Protein AF-A0A1B7TFK6-F1 (afdb_monomer_lite)

pLDDT: mean 78.96, std 16.0, range [39.34, 98.06]

Organism: NCBI:txid766949

InterPro domains:
  IPR008570 ESCRT-II complex, Vps25 subunit [PF05871] (12-176)
  IPR008570 ESCRT-II complex, Vps25 subunit [PTHR13149] (7-175)
  IPR014041 ESCRT-II complex, Vps25 subunit, N-terminal winged helix [G3DSA:1.10.10.570] (3-107)
  IPR036390 Winged helix DNA-binding domain superfamily [SSF46785] (10-86)

Radius of gyration: 19.64 Å; chains: 1; bounding box: 46×38×54 Å

Secondary structure (DSSP, 8-state):
--HHHHHHHHHHT-GGGGS--SSHHHHHHHHHHHHHHHHHHHHHHT--B--TTGGGGTSEETTTTEE--HHHHHHHHHHHHHTTSEEEE--HHHHHHH-HHHHHHHT-TT---S-GGGTBPPGGGGSS-SSS-----EEEE-SS-HHHHHHHHHHHHHHT--SS-EEEHHHHHT-GGGG---PPPSS-S------S----TTS--HHHHHHHIIIIIITTTSEEEEEETTEEEEEEP-

Foldseek 3Di:
DPPVLVVLLVVLVDQCLQPQDPDPVVNVVSLVSLLLLVLLQCLQLLDFFDDPVLCQLLQADPVNRGGHDPVSVVVSVVVCVVVVQKFWFQPVLVVCVVPPPVVVQQQPLPDNPPPLCVRTDDPPPPPDDPDDDPRDITMTGDSDDLQVLLVLLVVVLVVVPDDFQKDFLVNSQPSQVSNPDNDHRSSHPDDVPPPPDDDPSSGDDSRVSCSSCCVNAVVVVQWGWDQDPSTTMIHGDD

Sequence (238 aa):
MDSNTEKLTKLYNFKPMYTKQENSKVLKTQIDTWCDIIKQHYRFTKNFKFSTKVNKSLFENGNLKRSLDDKFQKEIIDKLYKDKILINLIPLKNKLLSDKKFAKTWNSSSNPTPKSDLLIAKHIDLESKEDEVEISYTTFILFESVDFFADLFLEYMDMNSGKDNIFTIYELSKCDMIFSDKRKSPFIEKLDTFDDGDDDYDSVPEDLIVYIVYKGLIDKNIACPIFEDEELVAIKKI

Structure (mmCIF, N/CA/C/O backbone):
data_AF-A0A1B7TFK6-F1
#
_entry.id   AF-A0A1B7TFK6-F1
#
loop_
_atom_site.group_PDB
_atom_site.id
_atom_site.type_symbol
_atom_site.label_atom_id
_atom_site.label_alt_id
_atom_site.label_comp_id
_atom_site.label_asym_id
_atom_site.label_entity_id
_atom_site.label_seq_id
_atom_site.pdbx_PDB_ins_code
_atom_site.Cartn_x
_atom_site.Cartn_y
_atom_site.Cartn_z
_atom_site.occupancy
_atom_site.B_iso_or_equiv
_atom_site.auth_seq_id
_atom_site.auth_comp_id
_atom_site.auth_asym_id
_atom_site.auth_atom_id
_atom_site.pdbx_PDB_model_num
ATOM 1 N N . MET A 1 1 ? -13.044 19.677 -0.984 1.00 57.06 1 MET A N 1
ATOM 2 C CA . MET A 1 1 ? -12.677 18.284 -0.649 1.00 57.06 1 MET A CA 1
ATOM 3 C C . MET A 1 1 ? -13.573 17.371 -1.458 1.00 57.06 1 MET A C 1
ATOM 5 O O . MET A 1 1 ? -14.710 17.763 -1.695 1.00 57.06 1 MET A O 1
ATOM 9 N N . ASP A 1 2 ? -13.083 16.229 -1.944 1.00 75.19 2 ASP A N 1
ATOM 10 C CA . ASP A 1 2 ? -13.999 15.241 -2.529 1.00 75.19 2 ASP A CA 1
ATOM 11 C C . ASP A 1 2 ? -14.972 14.738 -1.447 1.00 75.19 2 ASP A C 1
ATOM 13 O O . ASP A 1 2 ? -14.664 14.751 -0.251 1.00 75.19 2 ASP A O 1
ATOM 17 N N . SER A 1 3 ? -16.177 14.345 -1.866 1.00 80.19 3 SER A N 1
ATOM 18 C CA . SER A 1 3 ? -17.257 13.934 -0.957 1.00 80.19 3 SER A CA 1
ATOM 19 C C . SER A 1 3 ? -16.855 12.754 -0.056 1.00 80.19 3 SER A C 1
ATOM 21 O O . SER A 1 3 ? -17.348 12.629 1.068 1.00 80.19 3 SER A O 1
ATOM 23 N N . ASN A 1 4 ? -15.921 11.917 -0.517 1.00 84.88 4 ASN A N 1
ATOM 24 C CA . ASN A 1 4 ? -15.440 10.762 0.229 1.00 84.88 4 ASN A CA 1
ATOM 25 C C . ASN A 1 4 ? -14.520 11.160 1.393 1.00 84.88 4 ASN A C 1
ATOM 27 O O . ASN A 1 4 ? -14.698 10.680 2.510 1.00 84.88 4 ASN A O 1
ATOM 31 N N . THR A 1 5 ? -13.592 12.090 1.167 1.00 86.12 5 THR A N 1
ATOM 32 C CA . THR A 1 5 ? -12.682 12.605 2.195 1.00 86.12 5 THR A CA 1
ATOM 33 C C . THR A 1 5 ? -13.461 13.214 3.353 1.00 86.12 5 THR A C 1
ATOM 35 O O . THR A 1 5 ? -13.196 12.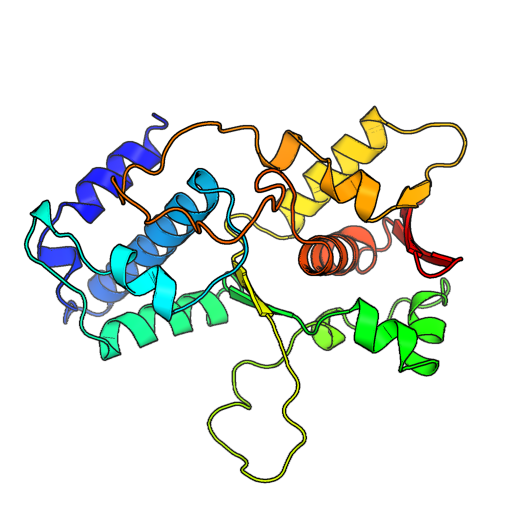892 4.507 1.00 86.12 5 THR A O 1
ATOM 38 N N . GLU A 1 6 ? -14.479 14.029 3.064 1.00 87.62 6 GLU A N 1
ATOM 39 C CA . GLU A 1 6 ? -15.308 14.639 4.111 1.00 87.62 6 GLU A CA 1
ATOM 40 C C . GLU A 1 6 ? -16.024 13.576 4.962 1.00 87.62 6 GLU A C 1
ATOM 42 O O . GLU A 1 6 ? -16.077 13.673 6.193 1.00 87.62 6 GLU A O 1
ATOM 47 N N . LYS A 1 7 ? -16.546 12.525 4.318 1.00 92.62 7 LYS A N 1
ATOM 48 C CA . LYS A 1 7 ? -17.170 11.389 5.003 1.00 92.62 7 LYS A CA 1
ATOM 49 C C . LYS A 1 7 ? -16.167 10.665 5.907 1.00 92.62 7 LYS A C 1
ATOM 51 O O . LYS A 1 7 ? -16.488 10.404 7.067 1.00 92.62 7 LYS A O 1
ATOM 56 N N . LEU A 1 8 ? -14.964 10.369 5.412 1.00 92.25 8 LEU A N 1
ATOM 57 C CA . LEU A 1 8 ? -13.918 9.698 6.191 1.00 92.25 8 LEU A CA 1
ATOM 58 C C . LEU A 1 8 ? -13.438 10.559 7.364 1.00 92.25 8 LEU A C 1
ATOM 60 O O . LEU A 1 8 ? -13.259 10.035 8.458 1.00 92.25 8 LEU A O 1
ATOM 64 N N . THR A 1 9 ? -13.304 11.877 7.199 1.00 91.25 9 THR A N 1
ATOM 65 C CA . THR A 1 9 ? -12.944 12.787 8.301 1.00 91.25 9 THR A CA 1
ATOM 66 C C . THR A 1 9 ? -14.010 12.811 9.398 1.00 91.25 9 THR A C 1
ATOM 68 O O . THR A 1 9 ? -13.678 12.838 10.585 1.00 91.25 9 THR A O 1
ATOM 71 N N . LYS A 1 10 ? -15.300 12.755 9.038 1.00 93.25 10 LYS A N 1
ATOM 72 C CA . LYS A 1 10 ? -16.390 12.631 10.023 1.00 93.25 10 LYS A CA 1
ATOM 73 C C . LYS A 1 10 ? -16.308 11.308 10.786 1.00 93.25 10 LYS A C 1
ATOM 75 O O . LYS A 1 10 ? -16.473 11.307 12.002 1.00 93.25 10 LYS A O 1
ATOM 80 N N . LEU A 1 11 ? -16.017 10.205 10.091 1.00 94.81 11 LEU A N 1
ATOM 81 C CA . LEU A 1 11 ? -15.847 8.886 10.709 1.00 94.81 11 LEU A CA 1
ATOM 82 C C . LEU A 1 11 ? -14.605 8.830 11.606 1.00 94.81 11 LEU A C 1
ATOM 84 O O . LEU A 1 11 ? -14.693 8.342 12.726 1.00 94.81 11 LEU A O 1
ATOM 88 N N . TYR A 1 12 ? -13.484 9.415 11.188 1.00 95.12 12 TYR A N 1
ATOM 89 C CA . TYR A 1 12 ? -12.289 9.545 12.024 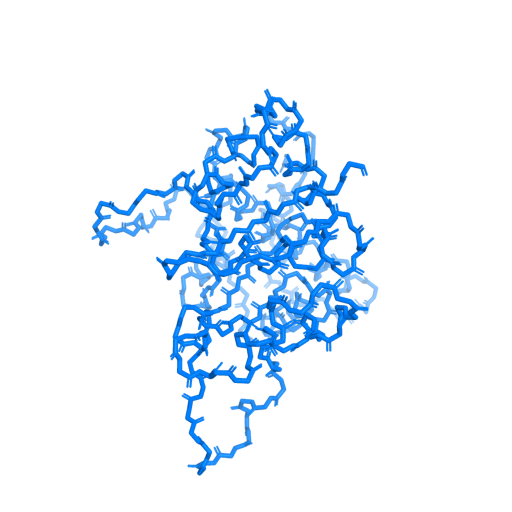1.00 95.12 12 TYR A CA 1
ATOM 90 C C . TYR A 1 12 ? -12.565 10.334 13.315 1.00 95.12 12 TYR A C 1
ATOM 92 O O . TYR A 1 12 ? -12.005 10.043 14.361 1.00 95.12 12 TYR A O 1
ATOM 100 N N . ASN A 1 13 ? -13.490 11.296 13.299 1.00 94.75 13 ASN A N 1
ATOM 101 C CA . ASN A 1 13 ? -13.900 12.025 14.504 1.00 94.75 13 ASN A CA 1
ATOM 102 C C . ASN A 1 13 ? -15.080 11.377 15.261 1.00 94.75 13 ASN A C 1
ATOM 104 O O . ASN A 1 13 ? -15.654 11.980 16.172 1.00 94.75 13 ASN A O 1
ATOM 108 N N . PHE A 1 14 ? -15.430 10.128 14.942 1.00 95.56 14 PHE A N 1
ATOM 109 C CA . PHE A 1 14 ? -16.496 9.382 15.602 1.00 95.56 14 PHE A CA 1
ATOM 110 C C . PHE A 1 14 ? -15.930 8.446 16.678 1.00 95.56 14 PHE A C 1
ATOM 112 O O . PHE A 1 14 ? -15.298 7.439 16.376 1.00 95.56 14 PHE A O 1
ATOM 119 N N . LYS A 1 15 ? -16.192 8.739 17.961 1.00 94.94 15 LYS A N 1
ATOM 120 C CA . LYS A 1 15 ? -15.621 7.992 19.107 1.00 94.94 15 LYS A CA 1
ATOM 121 C C . LYS A 1 15 ? -15.737 6.459 19.003 1.00 94.94 15 LYS A C 1
ATOM 123 O O . LYS A 1 15 ? -14.742 5.807 19.310 1.00 94.94 15 LYS A O 1
ATOM 128 N N . PRO A 1 16 ? -16.872 5.866 18.574 1.00 96.25 16 PRO A N 1
ATOM 129 C CA . PRO A 1 16 ? -16.983 4.413 18.432 1.00 96.25 16 PRO A CA 1
ATOM 130 C C . PRO A 1 16 ? -15.996 3.781 17.443 1.00 96.25 16 PRO A C 1
ATOM 132 O O . PRO A 1 16 ? -15.703 2.599 17.586 1.00 96.25 16 PRO A O 1
ATOM 135 N N . MET A 1 17 ? -15.425 4.540 16.496 1.00 97.12 17 MET A N 1
ATOM 136 C CA . MET A 1 17 ? -14.378 4.024 15.601 1.00 97.12 17 MET A CA 1
ATOM 137 C C . MET A 1 17 ? -13.129 3.562 16.355 1.00 97.12 17 MET A C 1
ATOM 139 O O . MET A 1 17 ? -12.443 2.668 15.864 1.00 97.12 17 MET A O 1
ATOM 143 N N . TYR A 1 18 ? -12.882 4.105 17.552 1.00 97.38 18 TYR A N 1
ATOM 144 C CA . TYR A 1 18 ? -11.727 3.783 18.394 1.00 97.38 18 TYR A CA 1
ATOM 145 C C . TYR A 1 18 ? -11.975 2.634 19.377 1.00 97.38 18 TYR A C 1
ATOM 147 O O . TYR A 1 18 ? -11.183 2.397 20.282 1.00 97.38 18 TYR A O 1
ATOM 155 N N . THR A 1 19 ? -13.107 1.942 19.263 1.00 96.62 19 THR A N 1
ATOM 156 C CA . THR A 1 19 ? -13.445 0.810 20.126 1.00 96.62 19 THR A CA 1
ATOM 157 C C . THR A 1 19 ? -13.887 -0.346 19.253 1.00 96.62 19 THR A C 1
ATOM 159 O O . THR A 1 19 ? -14.818 -0.199 18.458 1.00 96.62 19 THR A O 1
ATOM 162 N N . LYS A 1 20 ? -13.215 -1.491 19.387 1.00 97.31 20 LYS A N 1
ATOM 163 C CA . LYS A 1 20 ? -13.529 -2.692 18.616 1.00 97.31 20 LYS A CA 1
ATOM 164 C C . LYS A 1 20 ? -14.996 -3.080 18.808 1.00 97.31 20 LYS A C 1
ATOM 166 O O . LYS A 1 20 ? -15.447 -3.280 19.933 1.00 97.31 20 LYS A O 1
ATOM 171 N N . GLN A 1 21 ? -15.739 -3.174 17.709 1.00 97.56 21 GLN A N 1
ATOM 172 C CA . GLN A 1 21 ? -17.153 -3.544 17.756 1.00 97.56 21 GLN A CA 1
ATOM 173 C C . GLN A 1 21 ? -17.315 -5.064 17.905 1.00 97.56 21 GLN A C 1
ATOM 175 O O . GLN A 1 21 ? -16.622 -5.839 17.250 1.00 97.56 21 GLN A O 1
ATOM 180 N N . GLU A 1 22 ? -18.249 -5.506 18.748 1.00 96.69 22 GLU A N 1
ATOM 181 C CA . GLU A 1 22 ? -18.505 -6.940 18.979 1.00 96.69 22 GLU A CA 1
ATOM 182 C C . GLU A 1 22 ? -19.261 -7.593 17.815 1.00 96.69 22 GLU A C 1
ATOM 184 O O . GLU A 1 22 ? -19.065 -8.765 17.491 1.00 96.69 22 GLU A O 1
ATOM 189 N N . ASN A 1 23 ? -20.137 -6.829 17.159 1.00 97.81 23 ASN A N 1
ATOM 190 C CA . ASN A 1 23 ? -20.903 -7.322 16.026 1.00 97.81 23 ASN A CA 1
ATOM 191 C C . ASN A 1 23 ? -19.985 -7.526 14.815 1.00 97.81 23 ASN A C 1
ATOM 193 O O . ASN A 1 23 ? -19.427 -6.564 14.294 1.00 97.81 23 ASN A O 1
ATOM 197 N N . SER A 1 24 ? -19.892 -8.757 14.310 1.00 97.12 24 SER A N 1
ATOM 198 C CA . SER A 1 24 ? -18.972 -9.118 13.222 1.00 97.12 24 SER A CA 1
ATOM 199 C C . SER A 1 24 ? -19.181 -8.329 11.925 1.00 97.12 24 SER A C 1
ATOM 201 O O . SER A 1 24 ? -18.207 -8.004 11.246 1.00 97.12 24 SER A O 1
ATOM 203 N N . LYS A 1 25 ? -20.428 -7.979 11.575 1.00 97.56 25 LYS A N 1
ATOM 204 C CA . LYS A 1 25 ? -20.718 -7.167 10.381 1.00 97.56 25 LYS A CA 1
ATOM 205 C C . LYS A 1 25 ? -20.230 -5.734 10.569 1.00 97.56 25 LYS A C 1
ATOM 207 O O . LYS A 1 25 ? -19.577 -5.198 9.680 1.00 97.56 25 LYS A O 1
ATOM 212 N N . VAL A 1 26 ? -20.518 -5.143 11.729 1.00 97.50 26 VAL A N 1
ATOM 213 C CA . VAL A 1 26 ? -20.091 -3.774 12.059 1.00 97.50 26 VAL A CA 1
ATOM 214 C C . VAL A 1 26 ? -18.573 -3.703 12.186 1.00 97.50 26 VAL A C 1
ATOM 216 O O . VAL A 1 26 ? -17.968 -2.788 11.641 1.00 97.50 26 VAL A O 1
ATOM 219 N N . LEU A 1 27 ? -17.950 -4.692 12.830 1.00 97.69 27 LEU A N 1
ATOM 220 C CA . LEU A 1 27 ? -16.500 -4.800 12.955 1.00 97.69 27 LEU A CA 1
ATOM 221 C C . LEU A 1 27 ? -15.823 -4.866 11.587 1.00 97.69 27 LEU A C 1
ATOM 223 O O . LEU A 1 27 ? -14.842 -4.168 11.358 1.00 97.69 27 LEU A O 1
ATOM 227 N N . LYS A 1 28 ? -16.365 -5.659 10.654 1.00 98.00 28 LYS A N 1
ATOM 228 C CA . LYS A 1 28 ? -15.849 -5.706 9.284 1.00 98.00 28 LYS A CA 1
ATOM 229 C C . LYS A 1 28 ? -15.890 -4.320 8.635 1.00 98.00 28 LYS A C 1
ATOM 231 O O . LYS A 1 28 ? -14.869 -3.859 8.144 1.00 98.00 28 LYS A O 1
ATOM 236 N N . THR A 1 29 ? -17.033 -3.634 8.692 1.00 97.81 29 THR A N 1
ATOM 237 C CA . THR A 1 29 ? -17.163 -2.267 8.159 1.00 97.81 29 THR A CA 1
ATOM 238 C C . THR A 1 29 ? -16.225 -1.281 8.853 1.00 97.81 29 THR A C 1
ATOM 240 O O . THR A 1 29 ? -15.672 -0.406 8.195 1.00 97.81 29 THR A O 1
ATOM 243 N N . GLN A 1 30 ? -16.020 -1.417 10.163 1.00 97.94 30 GLN A N 1
ATOM 244 C CA . GLN A 1 30 ? -15.092 -0.593 10.932 1.00 97.94 30 GLN A CA 1
ATOM 245 C C . GLN A 1 30 ? -13.647 -0.792 10.460 1.00 97.94 30 GLN A C 1
ATOM 247 O O . GLN A 1 30 ? -12.953 0.195 10.233 1.00 97.94 30 GLN A O 1
ATOM 252 N N . ILE A 1 31 ? -13.209 -2.042 10.279 1.00 98.06 31 ILE A N 1
ATOM 253 C CA . ILE A 1 31 ? -11.877 -2.368 9.755 1.00 98.06 31 ILE A CA 1
ATOM 254 C C . ILE A 1 31 ? -11.719 -1.825 8.333 1.00 98.06 31 ILE A C 1
ATOM 256 O O . ILE A 1 31 ? -10.746 -1.130 8.064 1.00 98.06 31 ILE A O 1
ATOM 260 N N . ASP A 1 32 ? -12.689 -2.079 7.449 1.00 97.56 32 ASP A N 1
ATOM 261 C CA . ASP A 1 32 ? -12.647 -1.595 6.064 1.00 97.56 32 ASP A CA 1
ATOM 262 C C . ASP A 1 32 ? -12.564 -0.049 6.031 1.00 97.56 32 ASP A C 1
ATOM 264 O O . ASP A 1 32 ? -11.750 0.522 5.310 1.00 97.56 32 ASP A O 1
ATOM 268 N N . THR A 1 33 ? -13.316 0.637 6.902 1.00 97.31 33 THR A N 1
ATOM 269 C CA . THR A 1 33 ? -13.257 2.104 7.048 1.00 97.31 33 THR A CA 1
ATOM 270 C C . THR A 1 33 ? -11.883 2.578 7.530 1.00 97.31 33 THR A C 1
ATOM 272 O O . THR A 1 33 ? -11.383 3.597 7.058 1.00 97.31 33 THR A O 1
ATOM 275 N N . TRP A 1 34 ? -11.250 1.863 8.465 1.00 96.88 34 TRP A N 1
ATOM 276 C CA . TRP A 1 34 ? -9.887 2.178 8.896 1.00 96.88 34 TRP A CA 1
ATOM 277 C C . TRP A 1 34 ? -8.877 1.997 7.764 1.00 96.88 34 TRP A C 1
ATOM 279 O O . TRP A 1 34 ? -8.017 2.858 7.589 1.00 96.88 34 TRP A O 1
ATOM 289 N N . CYS A 1 35 ? -9.002 0.941 6.956 1.00 96.25 35 CYS A N 1
ATOM 290 C CA . CYS A 1 35 ? -8.167 0.765 5.771 1.00 96.25 35 CYS A CA 1
ATOM 291 C C . CYS A 1 35 ? -8.302 1.952 4.803 1.00 96.25 35 CYS A C 1
ATOM 293 O O . CYS A 1 35 ? -7.288 2.453 4.316 1.00 96.25 35 CYS A O 1
ATOM 295 N N . ASP A 1 36 ? -9.522 2.446 4.574 1.00 95.19 36 ASP A N 1
ATOM 296 C CA . ASP A 1 36 ? -9.769 3.613 3.718 1.00 95.19 36 ASP A CA 1
ATOM 297 C C . ASP A 1 36 ? -9.160 4.903 4.290 1.00 95.19 36 ASP A C 1
ATOM 299 O O . ASP A 1 36 ? -8.542 5.671 3.552 1.00 95.19 36 ASP A O 1
ATOM 303 N N . ILE A 1 37 ? -9.271 5.129 5.606 1.00 94.19 37 ILE A N 1
ATOM 304 C CA . ILE A 1 37 ? -8.625 6.267 6.285 1.00 94.19 37 ILE A CA 1
ATOM 305 C C . ILE A 1 37 ? -7.106 6.213 6.089 1.00 94.19 37 ILE A C 1
ATOM 307 O O . ILE A 1 37 ? -6.500 7.228 5.748 1.00 94.19 37 ILE A O 1
ATOM 311 N N . ILE A 1 38 ? -6.494 5.037 6.258 1.00 93.06 38 ILE A N 1
ATOM 312 C CA . ILE A 1 38 ? -5.048 4.846 6.095 1.00 93.06 38 ILE A CA 1
ATOM 313 C C . ILE A 1 38 ? -4.625 5.124 4.651 1.00 93.06 38 ILE A C 1
ATOM 315 O O . ILE A 1 38 ? -3.709 5.913 4.429 1.00 93.06 38 ILE A O 1
ATOM 319 N N . LYS A 1 39 ? -5.314 4.551 3.657 1.00 92.19 39 LYS A N 1
ATOM 320 C CA . LYS A 1 39 ? -5.030 4.833 2.239 1.00 92.19 39 LYS A CA 1
ATOM 321 C C . LYS A 1 39 ? -5.118 6.321 1.930 1.00 92.19 39 LYS A C 1
ATOM 323 O O . LYS A 1 39 ? -4.212 6.879 1.319 1.00 92.19 39 LYS A O 1
ATOM 328 N N . GLN A 1 40 ? -6.195 6.967 2.374 1.00 89.88 40 GLN A N 1
ATOM 329 C CA . GLN A 1 40 ? -6.418 8.382 2.116 1.00 89.88 40 GLN A CA 1
ATOM 330 C C . GLN A 1 40 ? -5.354 9.251 2.797 1.00 89.88 40 GLN A C 1
ATOM 332 O O . GLN A 1 40 ? -4.894 10.229 2.212 1.00 89.88 40 GLN A O 1
ATOM 337 N N . HIS A 1 41 ? -4.938 8.890 4.013 1.00 88.88 41 HIS A N 1
ATOM 338 C CA . HIS A 1 41 ? -3.851 9.561 4.715 1.00 88.88 41 HIS A CA 1
ATOM 339 C C . HIS A 1 41 ? -2.553 9.526 3.901 1.00 88.88 41 HIS A C 1
ATOM 341 O O . HIS A 1 41 ? -1.990 10.580 3.610 1.00 88.88 41 HIS A O 1
ATOM 347 N N . TYR A 1 42 ? -2.130 8.332 3.484 1.00 87.94 42 TYR A N 1
ATOM 348 C CA . TYR A 1 42 ? -0.898 8.128 2.723 1.00 87.94 42 TYR A CA 1
ATOM 349 C C . TYR A 1 42 ? -0.935 8.754 1.325 1.00 87.94 42 TYR A C 1
ATOM 351 O O . TYR A 1 42 ? 0.062 9.305 0.865 1.00 87.94 42 TYR A O 1
ATOM 359 N N . ARG A 1 43 ? -2.111 8.777 0.688 1.00 86.06 43 ARG A N 1
ATOM 360 C CA . ARG A 1 43 ? -2.336 9.512 -0.563 1.00 86.06 43 ARG A CA 1
ATOM 361 C C . ARG A 1 43 ? -2.080 11.013 -0.401 1.00 86.06 43 ARG A C 1
ATOM 363 O O . ARG A 1 43 ? -1.433 11.611 -1.251 1.00 86.06 43 ARG A O 1
ATOM 370 N N . PHE A 1 44 ? -2.569 11.627 0.679 1.00 83.69 44 PHE A N 1
ATOM 371 C CA . PHE A 1 44 ? -2.373 13.061 0.928 1.00 83.69 44 PHE A CA 1
ATOM 372 C C . PHE A 1 44 ? -0.953 13.414 1.371 1.00 83.69 44 PHE A C 1
ATOM 374 O O . PHE A 1 44 ? -0.453 14.481 1.027 1.00 83.69 44 PHE A O 1
ATOM 381 N N . THR A 1 45 ? -0.304 12.552 2.158 1.00 81.38 45 THR A N 1
ATOM 382 C CA . THR A 1 45 ? 1.082 12.782 2.596 1.00 81.38 45 THR A CA 1
ATOM 383 C C . THR A 1 45 ? 2.108 12.419 1.531 1.00 81.38 45 THR A C 1
ATOM 385 O O . THR A 1 45 ? 3.287 12.679 1.747 1.00 81.38 45 THR A O 1
ATOM 388 N N . LYS A 1 46 ? 1.673 11.828 0.406 1.00 82.38 46 LYS A N 1
ATOM 389 C CA . LYS A 1 46 ? 2.526 11.334 -0.686 1.00 82.38 46 LYS A CA 1
ATOM 390 C C . LYS A 1 46 ? 3.579 10.323 -0.232 1.00 82.38 46 LYS A C 1
ATOM 392 O O . LYS A 1 46 ? 4.560 10.075 -0.924 1.00 82.38 46 LYS A O 1
ATOM 397 N N . ASN A 1 47 ? 3.374 9.713 0.930 1.00 85.19 47 ASN A N 1
ATOM 398 C CA . ASN A 1 47 ? 4.289 8.721 1.451 1.00 85.19 47 ASN A CA 1
ATOM 399 C C . ASN A 1 47 ? 3.853 7.338 0.955 1.00 85.19 47 ASN A C 1
ATOM 401 O O . ASN A 1 47 ? 2.676 6.987 0.983 1.00 85.19 47 ASN A O 1
ATOM 405 N N . PHE A 1 48 ? 4.806 6.537 0.501 1.00 89.06 48 PHE A N 1
ATOM 406 C CA . PHE A 1 48 ? 4.559 5.144 0.139 1.00 89.06 48 PHE A CA 1
ATOM 407 C C . PHE A 1 48 ? 5.167 4.170 1.138 1.00 89.06 48 PHE A C 1
ATOM 409 O O . PHE A 1 48 ? 4.795 3.004 1.133 1.00 89.06 48 PHE A O 1
ATOM 416 N N . LYS A 1 49 ? 6.088 4.612 1.999 1.00 90.19 49 LYS A N 1
ATOM 417 C CA . LYS A 1 49 ? 6.738 3.765 2.999 1.00 90.19 49 LYS A CA 1
ATOM 418 C C . LYS A 1 49 ? 5.837 3.645 4.226 1.00 90.19 49 LYS A C 1
ATOM 420 O O . LYS A 1 49 ? 5.492 4.631 4.879 1.00 90.19 49 LYS A O 1
ATOM 425 N N . PHE A 1 50 ? 5.468 2.416 4.564 1.00 89.94 50 PHE A N 1
ATOM 426 C CA . PHE A 1 50 ? 4.668 2.120 5.742 1.00 89.94 50 PHE A CA 1
ATOM 427 C C . PHE A 1 50 ? 5.567 1.763 6.929 1.00 89.94 50 PHE A C 1
ATOM 429 O O . PHE A 1 50 ? 6.418 0.884 6.834 1.00 89.94 50 PHE A O 1
ATOM 436 N N . SER A 1 51 ? 5.351 2.416 8.073 1.00 84.94 51 SER A N 1
ATOM 437 C CA . SER A 1 51 ? 6.050 2.110 9.324 1.00 84.94 51 SER A CA 1
ATOM 438 C C . SER A 1 51 ? 5.075 2.149 10.490 1.00 84.94 51 SER A C 1
ATOM 440 O O . SER A 1 51 ? 4.435 3.167 10.750 1.00 84.94 51 SER A O 1
ATOM 442 N N . THR A 1 52 ? 4.978 1.046 11.229 1.00 74.19 52 THR A N 1
ATOM 443 C CA . THR A 1 52 ? 4.101 0.938 12.406 1.00 74.19 52 THR A CA 1
ATOM 444 C C . THR A 1 52 ? 4.430 1.981 13.473 1.00 74.19 52 THR A C 1
ATOM 446 O O . THR A 1 52 ? 3.520 2.513 14.102 1.00 74.19 52 THR A O 1
ATOM 449 N N . LYS A 1 53 ? 5.711 2.344 13.629 1.00 71.38 53 LYS A N 1
ATOM 450 C CA . LYS A 1 53 ? 6.157 3.372 14.585 1.00 71.38 53 LYS A CA 1
ATOM 451 C C . LYS A 1 53 ? 5.610 4.758 14.238 1.00 71.38 53 LYS A C 1
ATOM 453 O O . LYS A 1 53 ? 5.156 5.473 15.123 1.00 71.38 53 LYS A O 1
ATOM 458 N N . VAL A 1 54 ? 5.620 5.110 12.953 1.00 64.88 54 VAL A N 1
ATOM 459 C CA . VAL A 1 54 ? 5.160 6.416 12.446 1.00 64.88 54 VAL A CA 1
ATOM 460 C C . VAL A 1 54 ? 3.630 6.503 12.489 1.00 64.88 54 VAL A C 1
ATOM 462 O O . VAL A 1 54 ? 3.057 7.530 12.857 1.00 64.88 54 VAL A O 1
ATOM 465 N N . ASN A 1 55 ? 2.962 5.383 12.207 1.00 68.56 55 ASN A N 1
ATOM 466 C CA . ASN A 1 55 ? 1.503 5.290 12.172 1.00 68.56 55 ASN A CA 1
ATOM 467 C C . ASN A 1 55 ? 0.820 5.309 13.536 1.00 68.56 55 ASN A C 1
ATOM 469 O O . ASN A 1 55 ? -0.406 5.393 13.588 1.00 68.56 55 ASN A O 1
ATOM 473 N N . LYS A 1 56 ? 1.574 5.284 14.640 1.00 74.94 56 LYS A N 1
ATOM 474 C CA . LYS A 1 56 ? 0.992 5.432 15.977 1.00 74.94 56 LYS A CA 1
ATOM 475 C C . LYS A 1 56 ? 0.141 6.705 16.082 1.00 74.94 56 LYS A C 1
ATOM 477 O O . LYS A 1 56 ? -0.954 6.668 16.631 1.00 74.94 56 LYS A O 1
ATOM 482 N N . SER A 1 57 ? 0.587 7.789 15.446 1.00 82.50 57 SER A N 1
ATOM 483 C CA . SER A 1 57 ? -0.149 9.057 15.370 1.00 82.50 57 SER A CA 1
ATOM 484 C C . SER A 1 57 ? -1.476 8.971 14.601 1.00 82.50 57 SER A C 1
ATOM 486 O O . SER A 1 57 ? -2.403 9.709 14.911 1.00 82.50 57 SER A O 1
ATOM 488 N N . LEU A 1 58 ? -1.610 8.061 13.629 1.00 89.00 58 LEU A N 1
ATOM 489 C CA . LEU A 1 58 ? -2.837 7.887 12.842 1.00 89.00 58 LEU A CA 1
ATOM 490 C C . LEU A 1 58 ? -3.912 7.103 13.606 1.00 89.00 58 LEU A C 1
ATOM 492 O O . LEU A 1 58 ? -5.107 7.295 13.391 1.00 89.00 58 LEU A O 1
ATOM 496 N N . PHE A 1 59 ? -3.495 6.220 14.511 1.00 93.19 59 PHE A N 1
ATOM 497 C CA . PHE A 1 59 ? -4.397 5.466 15.381 1.00 93.19 59 PHE A CA 1
ATOM 498 C C . PHE A 1 59 ? -4.746 6.212 16.675 1.00 93.19 59 PHE A C 1
ATOM 500 O O . PHE A 1 59 ? -5.572 5.736 17.458 1.00 93.19 59 PHE A O 1
ATOM 507 N N . GLU A 1 60 ? -4.167 7.398 16.877 1.00 92.31 60 GLU A N 1
ATOM 508 C CA . GLU A 1 60 ? -4.374 8.273 18.024 1.00 92.31 60 GLU A CA 1
ATOM 509 C C . GLU A 1 60 ? -5.009 9.597 17.590 1.00 92.31 60 GLU A C 1
ATOM 511 O O . GLU A 1 60 ? -4.414 10.426 16.909 1.00 92.31 60 GLU A O 1
ATOM 516 N N . ASN A 1 61 ? -6.233 9.853 18.042 1.00 91.69 61 ASN A N 1
ATOM 517 C CA . ASN A 1 61 ? -6.902 11.122 17.800 1.00 91.69 61 ASN A CA 1
ATOM 518 C C . ASN A 1 61 ? -6.864 11.982 19.061 1.00 91.69 61 ASN A C 1
ATOM 520 O O . ASN A 1 61 ? -7.676 11.822 19.983 1.00 91.69 61 ASN A O 1
ATOM 524 N N . GLY A 1 62 ? -5.918 12.925 19.075 1.00 88.31 62 GLY A N 1
ATOM 525 C CA . GLY A 1 62 ? -5.721 13.876 20.169 1.00 88.31 62 GLY A CA 1
ATOM 526 C C . GLY A 1 62 ? -6.956 14.734 20.468 1.00 88.31 62 GLY A C 1
ATOM 527 O O . GLY A 1 62 ? -7.241 15.000 21.636 1.00 88.31 62 GLY A O 1
ATOM 528 N N . ASN A 1 63 ? -7.754 15.076 19.449 1.00 89.62 63 ASN A N 1
ATOM 529 C CA . ASN A 1 63 ? -8.979 15.869 19.617 1.00 89.62 63 ASN A CA 1
ATOM 530 C C . ASN A 1 63 ? -10.049 15.097 20.396 1.00 89.62 63 ASN A C 1
ATOM 532 O O . ASN A 1 63 ? -10.761 15.657 21.230 1.00 89.62 63 ASN A O 1
ATOM 536 N N . LEU A 1 64 ? -10.142 13.787 20.162 1.00 92.62 64 LEU A N 1
ATOM 537 C CA . LEU A 1 64 ? -11.066 12.916 20.885 1.00 92.62 64 LEU A CA 1
ATOM 538 C C . LEU A 1 64 ? -10.491 12.365 22.191 1.00 92.62 64 LEU A C 1
ATOM 540 O O . LEU A 1 64 ? -11.258 11.821 22.991 1.00 92.62 64 LEU A O 1
ATOM 544 N N . LYS A 1 65 ? -9.172 12.477 22.396 1.00 92.94 65 LYS A N 1
ATOM 545 C CA . LYS A 1 65 ? -8.422 11.759 23.438 1.00 92.94 65 LYS A CA 1
ATOM 546 C C . LYS A 1 65 ? -8.708 10.254 23.375 1.00 92.94 65 LYS A C 1
ATOM 548 O O . LYS A 1 65 ? -9.027 9.617 24.382 1.00 92.94 65 LYS A O 1
ATOM 553 N N . ARG A 1 66 ? -8.689 9.706 22.157 1.00 94.94 66 ARG A N 1
ATOM 554 C CA . ARG A 1 66 ? -8.947 8.290 21.868 1.00 94.94 66 ARG A CA 1
ATOM 555 C C . ARG A 1 66 ? -7.805 7.699 21.053 1.00 94.94 66 ARG A C 1
ATOM 557 O O . ARG A 1 66 ? -7.181 8.396 20.264 1.00 94.94 66 ARG A O 1
ATOM 564 N N . SER A 1 67 ? -7.566 6.414 21.267 1.00 95.31 67 SER A N 1
ATOM 565 C CA . SER A 1 67 ? -6.507 5.615 20.660 1.00 95.31 67 SER A CA 1
ATOM 566 C C . SER A 1 67 ? -7.061 4.210 20.429 1.00 95.31 67 SER A C 1
ATOM 568 O O . SER A 1 67 ? -7.882 3.753 21.231 1.00 95.31 67 SER A O 1
ATOM 570 N N . LEU A 1 68 ? -6.671 3.560 19.332 1.00 95.25 68 LEU A N 1
ATOM 571 C CA . LEU A 1 68 ? -6.922 2.130 19.150 1.00 95.25 68 LEU A CA 1
ATOM 572 C C . LEU A 1 68 ? -5.958 1.315 20.008 1.00 95.25 68 LEU A C 1
ATOM 574 O O . LEU A 1 68 ? -4.772 1.625 20.070 1.00 95.25 68 LEU A O 1
ATOM 578 N N . ASP A 1 69 ? -6.436 0.225 20.597 1.00 94.38 69 ASP A N 1
ATOM 579 C CA . ASP A 1 69 ? -5.552 -0.738 21.245 1.00 94.38 69 ASP A CA 1
ATOM 580 C C . ASP A 1 69 ? -4.689 -1.496 20.219 1.00 94.38 69 ASP A C 1
ATOM 582 O O . ASP A 1 69 ? -5.107 -1.732 19.082 1.00 94.38 69 ASP A O 1
ATOM 586 N N . ASP A 1 70 ? -3.491 -1.912 20.632 1.00 92.44 70 ASP A N 1
ATOM 587 C CA . ASP A 1 70 ? -2.497 -2.539 19.749 1.00 92.44 70 ASP A CA 1
ATOM 588 C C . ASP A 1 70 ? -3.008 -3.821 19.078 1.00 92.44 70 ASP A C 1
ATOM 590 O O . ASP A 1 70 ? -2.659 -4.121 17.934 1.00 92.44 70 ASP A O 1
ATOM 594 N N . LYS A 1 71 ? -3.871 -4.582 19.763 1.00 94.38 71 LYS A N 1
ATOM 595 C CA . LYS A 1 71 ? -4.448 -5.809 19.207 1.00 94.38 71 LYS A CA 1
ATOM 596 C C . LYS A 1 71 ? -5.378 -5.480 18.044 1.00 94.38 71 LYS A C 1
ATOM 598 O O . LYS A 1 71 ? -5.313 -6.138 17.007 1.00 94.38 71 LYS A O 1
ATOM 603 N N . PHE A 1 72 ? -6.213 -4.455 18.190 1.00 95.56 72 PHE A N 1
ATOM 604 C CA . PHE A 1 72 ? -7.084 -4.021 17.108 1.00 95.56 72 PHE A CA 1
ATOM 605 C C . PH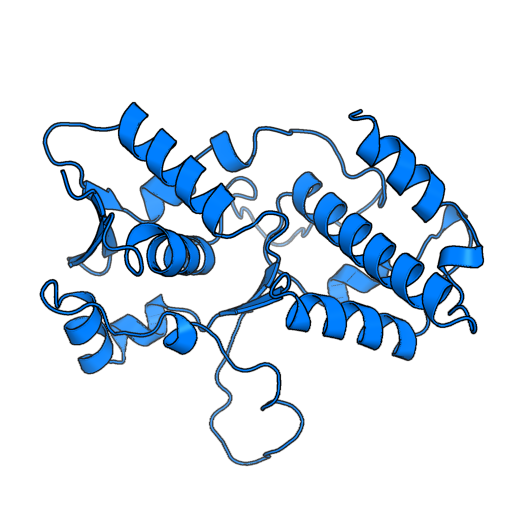E A 1 72 ? -6.311 -3.338 15.969 1.00 95.56 72 PHE A C 1
ATOM 607 O O . PHE A 1 72 ? -6.632 -3.566 14.802 1.00 95.56 72 PHE A O 1
ATOM 614 N N . GLN A 1 73 ? -5.240 -2.595 16.273 1.00 94.94 73 GLN A N 1
ATOM 615 C CA . GLN A 1 73 ? -4.317 -2.089 15.247 1.00 94.94 73 GLN A CA 1
ATOM 616 C C . GLN A 1 73 ? -3.713 -3.234 14.418 1.00 94.94 73 GLN A C 1
ATOM 618 O O . GLN A 1 73 ? -3.723 -3.156 13.188 1.00 94.94 73 GLN A O 1
ATOM 623 N N . LYS A 1 74 ? -3.256 -4.322 15.063 1.00 93.44 74 LYS A N 1
ATOM 624 C CA . LYS A 1 74 ? -2.741 -5.515 14.366 1.00 93.44 74 LYS A CA 1
ATOM 625 C C . LYS A 1 74 ? -3.787 -6.102 13.415 1.00 93.44 74 LYS A C 1
ATOM 627 O O . LYS A 1 74 ? -3.469 -6.337 12.259 1.00 93.44 74 LYS A O 1
ATOM 632 N N . GLU A 1 75 ? -5.046 -6.234 13.836 1.00 95.81 75 GLU A N 1
ATOM 633 C CA . GLU A 1 75 ? -6.124 -6.746 12.966 1.00 95.81 75 GLU A CA 1
ATOM 634 C C . GLU A 1 75 ? -6.365 -5.875 11.718 1.00 95.81 75 GLU A C 1
ATOM 636 O O . GLU A 1 75 ? -6.632 -6.402 10.634 1.00 95.81 75 GLU A O 1
ATOM 641 N N . ILE A 1 76 ? -6.253 -4.549 11.845 1.00 96.50 76 ILE A N 1
ATOM 642 C CA . ILE A 1 76 ? -6.354 -3.620 10.707 1.00 96.50 76 ILE A CA 1
ATOM 643 C C . ILE A 1 76 ? -5.148 -3.784 9.774 1.00 96.50 76 ILE A C 1
ATOM 645 O O . ILE A 1 76 ? -5.313 -3.854 8.557 1.00 96.50 76 ILE A O 1
ATOM 649 N N . ILE A 1 77 ? -3.937 -3.879 10.325 1.00 94.62 77 ILE A N 1
ATOM 650 C CA . ILE A 1 77 ? -2.703 -4.057 9.546 1.00 94.62 77 ILE A CA 1
ATOM 651 C C . ILE A 1 77 ? -2.710 -5.403 8.810 1.00 94.62 77 ILE A C 1
ATOM 653 O O . ILE A 1 77 ? -2.437 -5.450 7.610 1.00 94.62 77 ILE A O 1
ATOM 657 N N . ASP A 1 78 ? -3.111 -6.480 9.483 1.00 94.38 78 ASP A N 1
ATOM 658 C CA . ASP A 1 78 ? -3.263 -7.810 8.891 1.00 94.38 78 ASP A CA 1
ATOM 659 C C . ASP A 1 78 ? -4.267 -7.780 7.732 1.00 94.38 78 ASP A C 1
ATOM 661 O O . ASP A 1 78 ? -4.051 -8.409 6.690 1.00 94.38 78 ASP A O 1
ATOM 665 N N . LYS A 1 79 ? -5.356 -7.008 7.870 1.00 96.12 79 LYS A N 1
ATOM 666 C CA . LYS A 1 79 ? -6.307 -6.787 6.775 1.00 96.12 79 LYS A CA 1
ATOM 667 C C . LYS A 1 79 ? -5.652 -6.079 5.591 1.00 96.12 79 LYS A C 1
ATOM 669 O O . LYS A 1 79 ? -5.870 -6.510 4.460 1.00 96.12 79 LYS A O 1
ATOM 674 N N . LEU A 1 80 ? -4.839 -5.048 5.826 1.00 95.69 80 LEU A N 1
ATOM 675 C CA . LEU A 1 80 ? -4.130 -4.350 4.752 1.00 95.69 80 LEU A CA 1
ATOM 676 C C . LEU A 1 80 ? -3.177 -5.284 3.990 1.00 95.69 80 LEU A C 1
ATOM 678 O O . LEU A 1 80 ? -3.143 -5.242 2.761 1.00 95.69 80 LEU A O 1
ATOM 682 N N . TYR A 1 81 ? -2.443 -6.159 4.683 1.00 93.88 81 TYR A N 1
ATOM 683 C CA . TYR A 1 81 ? -1.615 -7.180 4.029 1.00 93.88 81 TYR A CA 1
ATOM 684 C C . TYR A 1 81 ? -2.455 -8.193 3.252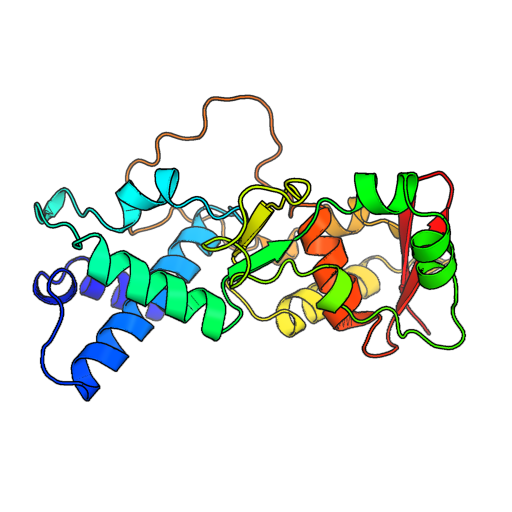 1.00 93.88 81 TYR A C 1
ATOM 686 O O . TYR A 1 81 ? -2.152 -8.507 2.100 1.00 93.88 81 TYR A O 1
ATOM 694 N N . LYS A 1 82 ? -3.537 -8.694 3.859 1.00 93.81 82 LYS A N 1
ATOM 695 C CA . LYS A 1 82 ? -4.441 -9.667 3.231 1.00 93.81 82 LYS A CA 1
ATOM 696 C C . LYS A 1 82 ? -5.042 -9.137 1.929 1.00 93.81 82 LYS A C 1
ATOM 698 O O . LYS A 1 82 ? -5.159 -9.885 0.959 1.00 93.81 82 LYS A O 1
ATOM 703 N N . ASP A 1 83 ? -5.396 -7.859 1.907 1.00 94.56 83 ASP A N 1
ATOM 704 C CA . ASP A 1 83 ? -5.942 -7.178 0.735 1.00 94.56 83 ASP A CA 1
ATOM 705 C C . ASP A 1 83 ? -4.865 -6.722 -0.261 1.00 94.56 83 ASP A C 1
ATOM 707 O O . ASP A 1 83 ? -5.200 -6.127 -1.284 1.00 94.56 83 ASP A O 1
ATOM 711 N N . LYS A 1 84 ? -3.580 -6.994 0.018 1.00 92.75 84 LYS A N 1
ATOM 712 C CA . LYS A 1 84 ? -2.425 -6.541 -0.775 1.00 92.75 84 LYS A CA 1
ATOM 713 C C . LYS A 1 84 ? -2.333 -5.016 -0.896 1.00 92.75 84 LYS A C 1
ATOM 715 O O . LYS A 1 84 ? -1.805 -4.497 -1.873 1.00 92.75 84 LYS A O 1
ATOM 720 N N . ILE A 1 85 ? -2.855 -4.308 0.103 1.00 94.50 85 ILE A N 1
ATOM 721 C CA . ILE A 1 85 ? -2.691 -2.862 0.268 1.00 94.50 85 ILE A CA 1
ATOM 722 C C . ILE A 1 85 ? -1.306 -2.582 0.851 1.00 94.50 85 ILE A C 1
ATOM 724 O O . ILE A 1 85 ? -0.650 -1.639 0.428 1.00 94.50 85 ILE A O 1
ATOM 728 N N . LEU A 1 86 ? -0.849 -3.410 1.794 1.00 94.69 86 LEU A N 1
ATOM 729 C CA . LEU A 1 86 ? 0.546 -3.428 2.223 1.00 94.69 86 LEU A CA 1
ATOM 730 C C . LEU A 1 86 ? 1.307 -4.534 1.504 1.00 94.69 86 LEU A C 1
ATOM 732 O O . LEU A 1 86 ? 0.829 -5.666 1.394 1.00 94.69 86 LEU A O 1
ATOM 736 N N . ILE A 1 87 ? 2.509 -4.200 1.048 1.00 92.69 87 ILE A N 1
ATOM 737 C CA . ILE A 1 87 ? 3.435 -5.129 0.404 1.00 92.69 87 ILE A CA 1
ATOM 738 C C . ILE A 1 87 ? 4.829 -4.953 1.000 1.00 92.69 87 ILE A C 1
ATOM 740 O O . ILE A 1 87 ? 5.258 -3.837 1.267 1.00 92.69 87 ILE A O 1
ATOM 744 N N . ASN A 1 88 ? 5.547 -6.053 1.198 1.00 90.81 88 ASN A N 1
ATOM 745 C CA . ASN A 1 88 ? 6.940 -6.018 1.633 1.00 90.81 88 ASN A CA 1
ATOM 746 C C . ASN A 1 88 ? 7.823 -6.250 0.420 1.00 90.81 88 ASN A C 1
ATOM 748 O O . ASN A 1 88 ? 7.735 -7.315 -0.189 1.00 90.81 88 ASN A O 1
ATOM 752 N N . LEU A 1 89 ? 8.656 -5.274 0.077 1.00 87.44 89 LEU A N 1
ATOM 753 C CA . LEU A 1 89 ? 9.567 -5.372 -1.054 1.00 87.44 89 LEU A CA 1
ATOM 754 C C . LEU A 1 89 ? 11.008 -5.488 -0.568 1.00 87.44 89 LEU A C 1
ATOM 756 O O . LEU A 1 89 ? 11.442 -4.753 0.319 1.00 87.44 89 LEU A O 1
ATOM 760 N N . ILE A 1 90 ? 11.742 -6.428 -1.154 1.00 82.56 90 ILE A N 1
ATOM 761 C CA . ILE A 1 90 ? 13.188 -6.551 -0.955 1.00 82.56 90 ILE A CA 1
ATOM 762 C C . ILE A 1 90 ? 13.864 -5.474 -1.819 1.00 82.56 90 ILE A C 1
ATOM 764 O O . ILE A 1 90 ? 13.528 -5.411 -3.004 1.00 82.56 90 ILE A O 1
ATOM 768 N N . PRO A 1 91 ? 14.816 -4.679 -1.286 1.00 76.38 91 PRO A N 1
ATOM 769 C CA . PRO A 1 91 ? 15.534 -3.670 -2.061 1.00 76.38 91 PRO A CA 1
ATOM 770 C C . PRO A 1 91 ? 16.162 -4.284 -3.310 1.00 76.38 91 PRO A C 1
ATOM 772 O O . PRO A 1 91 ? 17.041 -5.155 -3.229 1.00 76.38 91 PRO A O 1
ATOM 775 N N . LEU A 1 92 ? 15.683 -3.871 -4.482 1.00 70.56 92 LEU A N 1
ATOM 776 C CA . LEU A 1 92 ? 15.939 -4.628 -5.698 1.00 70.56 92 LEU A CA 1
ATOM 777 C C . LEU A 1 92 ? 17.344 -4.398 -6.234 1.00 70.56 92 LEU A C 1
ATOM 779 O O . LEU A 1 92 ? 17.967 -5.337 -6.729 1.00 70.56 92 LEU A O 1
ATOM 783 N N . LYS A 1 93 ? 17.869 -3.180 -6.072 1.00 66.19 93 LYS A N 1
ATOM 784 C CA . LYS A 1 93 ? 19.225 -2.808 -6.491 1.00 66.19 93 LYS A CA 1
ATOM 785 C C . LYS A 1 93 ? 20.270 -3.770 -5.920 1.00 66.19 93 LYS A C 1
ATOM 787 O O . LYS A 1 93 ? 21.089 -4.314 -6.655 1.00 66.19 93 LYS A O 1
ATOM 792 N N . ASN A 1 94 ? 20.162 -4.097 -4.632 1.00 65.06 94 ASN A N 1
ATOM 793 C CA . ASN A 1 94 ? 21.075 -5.035 -3.976 1.00 65.06 94 ASN A CA 1
ATOM 794 C C . ASN A 1 94 ? 20.934 -6.458 -4.528 1.00 65.06 94 ASN A C 1
ATOM 796 O O . ASN A 1 94 ? 21.933 -7.156 -4.701 1.00 65.06 94 ASN A O 1
ATOM 800 N N . LYS A 1 95 ? 19.706 -6.894 -4.834 1.00 66.50 95 LYS A N 1
ATOM 801 C CA . LYS A 1 95 ? 19.430 -8.238 -5.359 1.00 66.50 95 LYS A CA 1
ATOM 802 C C . LYS A 1 95 ? 19.884 -8.396 -6.812 1.00 66.50 95 LYS A C 1
ATOM 804 O O . LYS A 1 95 ? 20.450 -9.424 -7.154 1.00 66.50 95 LYS A O 1
ATOM 809 N N . LEU A 1 96 ? 19.704 -7.375 -7.648 1.00 63.12 96 LEU A N 1
ATOM 810 C CA . LEU A 1 96 ? 20.161 -7.359 -9.042 1.00 63.12 96 LEU A CA 1
ATOM 811 C C . LEU A 1 96 ? 21.686 -7.361 -9.157 1.00 63.12 96 LEU A C 1
ATOM 813 O O . LEU A 1 96 ? 22.230 -8.103 -9.971 1.00 63.12 96 LEU A O 1
ATOM 817 N N . LEU A 1 97 ? 22.370 -6.581 -8.313 1.00 63.81 97 LEU A N 1
ATOM 818 C CA . LEU A 1 97 ? 23.834 -6.520 -8.293 1.00 63.81 97 LEU A CA 1
ATOM 819 C C . LEU A 1 97 ? 24.467 -7.811 -7.748 1.00 63.81 97 LEU A C 1
ATOM 821 O O . LEU A 1 97 ? 25.531 -8.225 -8.207 1.00 63.81 97 LEU A O 1
ATOM 825 N N . SER A 1 98 ? 23.818 -8.467 -6.780 1.00 67.44 98 SER A N 1
ATOM 826 C CA . SER A 1 98 ? 24.352 -9.676 -6.136 1.00 67.44 98 SER A CA 1
ATOM 827 C C . SER A 1 98 ? 23.949 -10.990 -6.819 1.00 67.44 98 SER A C 1
ATOM 829 O O . SER A 1 98 ? 24.713 -11.956 -6.765 1.00 67.44 98 SER A O 1
ATOM 831 N N . ASP A 1 99 ? 22.799 -11.049 -7.500 1.00 69.31 99 ASP A N 1
ATOM 832 C CA . ASP A 1 99 ? 22.256 -12.273 -8.097 1.00 69.31 99 ASP A CA 1
ATOM 833 C C . ASP A 1 99 ? 22.272 -12.232 -9.637 1.00 69.31 99 ASP A C 1
ATOM 835 O O . ASP A 1 99 ? 21.312 -11.851 -10.314 1.00 69.31 99 ASP A O 1
ATOM 839 N N . LYS A 1 100 ? 23.369 -12.742 -10.215 1.00 68.25 100 LYS A N 1
ATOM 840 C CA . LYS A 1 100 ? 23.537 -12.900 -11.673 1.00 68.25 100 LYS A CA 1
ATOM 841 C C . LYS A 1 100 ? 22.438 -13.749 -12.324 1.00 68.25 100 LYS A C 1
ATOM 843 O O . LYS A 1 100 ? 22.167 -13.589 -13.515 1.00 68.25 100 LYS A O 1
ATOM 848 N N . LYS A 1 101 ? 21.812 -14.673 -11.584 1.00 66.19 101 LYS A N 1
ATOM 849 C CA . LYS A 1 101 ? 20.712 -15.500 -12.096 1.00 66.19 101 LYS A CA 1
ATOM 850 C C . LYS A 1 101 ? 19.440 -14.666 -12.190 1.00 66.19 101 LYS A C 1
ATOM 852 O O . LYS A 1 101 ? 18.746 -14.758 -13.201 1.00 66.19 101 LYS A O 1
ATOM 857 N N . PHE A 1 102 ? 19.170 -13.824 -11.195 1.00 65.94 102 PHE A N 1
ATOM 858 C CA . PHE A 1 102 ? 18.058 -12.878 -11.230 1.00 65.94 102 PHE A CA 1
ATOM 859 C C . PHE A 1 102 ? 18.214 -11.875 -12.380 1.00 65.94 102 PHE A C 1
ATOM 861 O O . PHE A 1 102 ? 17.306 -11.778 -13.199 1.00 65.94 102 PHE A O 1
ATOM 868 N N . ALA A 1 103 ? 19.387 -11.250 -12.540 1.00 66.25 103 ALA A N 1
ATOM 869 C CA . ALA A 1 103 ? 19.669 -10.332 -13.654 1.00 66.25 103 ALA A CA 1
ATOM 870 C C . ALA A 1 103 ? 19.497 -10.997 -15.037 1.00 66.25 103 ALA A C 1
ATOM 872 O O . ALA A 1 103 ? 18.897 -10.435 -15.951 1.00 66.25 103 ALA A O 1
ATOM 873 N N . LYS A 1 104 ? 19.944 -12.251 -15.191 1.00 68.38 104 LYS A N 1
ATOM 874 C CA . LYS A 1 104 ? 19.718 -13.023 -16.424 1.00 68.38 104 LYS A CA 1
ATOM 875 C C . LYS A 1 104 ? 18.234 -13.320 -16.670 1.00 68.38 104 LYS A C 1
ATOM 877 O O . LYS A 1 104 ? 17.801 -13.355 -17.821 1.00 68.38 104 LYS A O 1
ATOM 882 N N . THR A 1 105 ? 17.467 -13.555 -15.606 1.00 65.19 105 THR A N 1
ATOM 883 C CA . THR A 1 105 ? 16.018 -13.802 -15.690 1.00 65.19 105 THR A CA 1
ATOM 884 C C . THR A 1 105 ? 15.270 -12.506 -16.019 1.00 65.19 105 THR A C 1
ATOM 886 O O . THR A 1 105 ? 14.341 -12.546 -16.816 1.00 65.19 105 THR A O 1
ATOM 889 N N . TRP A 1 106 ? 15.723 -11.365 -15.485 1.00 66.00 106 TRP A N 1
ATOM 890 C CA . TRP A 1 106 ? 15.242 -10.025 -15.834 1.00 66.00 106 TRP A CA 1
ATOM 891 C C . TRP A 1 106 ? 15.429 -9.743 -17.327 1.00 66.00 106 TRP A C 1
ATOM 893 O O . TRP A 1 106 ? 14.465 -9.446 -18.011 1.00 66.00 106 TRP A O 1
ATOM 903 N N . ASN A 1 107 ? 16.624 -9.964 -17.875 1.00 67.50 107 ASN A N 1
ATOM 904 C CA . ASN A 1 107 ? 16.912 -9.687 -19.290 1.00 67.50 107 ASN A CA 1
ATOM 905 C C . ASN A 1 107 ? 16.330 -10.720 -20.284 1.00 67.50 107 ASN A C 1
ATOM 907 O O . ASN A 1 107 ? 16.444 -10.547 -21.498 1.00 67.50 107 ASN A O 1
ATOM 911 N N . SER A 1 108 ? 15.728 -11.822 -19.818 1.00 65.06 108 SER A N 1
ATOM 912 C CA . SER A 1 108 ? 15.204 -12.873 -20.703 1.00 65.06 108 SER A CA 1
ATOM 913 C C . SER A 1 108 ? 13.801 -12.526 -21.219 1.00 65.06 108 SER A C 1
ATOM 915 O O . SER A 1 108 ? 12.788 -12.867 -20.615 1.00 65.06 108 SER A O 1
ATOM 917 N N . SER A 1 109 ? 13.744 -11.899 -22.396 1.00 52.03 109 SER A N 1
ATOM 918 C CA . SER A 1 109 ? 12.524 -11.431 -23.081 1.00 52.03 109 SER A CA 1
ATOM 919 C C . SER A 1 109 ? 11.568 -12.524 -23.591 1.00 52.03 109 SER A C 1
ATOM 921 O O . SER A 1 109 ? 10.461 -12.214 -24.031 1.00 52.03 109 SER A O 1
ATOM 923 N N . SER A 1 110 ? 11.975 -13.797 -23.564 1.00 50.72 110 SER A N 1
ATOM 924 C CA . SER A 1 110 ? 11.285 -14.900 -24.255 1.00 50.72 110 SER A CA 1
ATOM 925 C C . SER A 1 110 ? 10.333 -15.718 -23.378 1.00 50.72 110 SER A C 1
ATOM 927 O O . SER A 1 110 ? 9.521 -16.458 -23.918 1.00 50.72 110 SER A O 1
ATOM 929 N N . ASN A 1 111 ? 10.401 -15.584 -22.051 1.00 49.16 111 ASN A N 1
ATOM 930 C CA . ASN A 1 111 ? 9.432 -16.151 -21.109 1.00 49.16 111 ASN A CA 1
ATOM 931 C C . ASN A 1 111 ? 9.548 -15.385 -19.782 1.00 49.16 111 ASN A C 1
ATOM 933 O O . ASN A 1 111 ? 10.384 -15.752 -18.949 1.00 49.16 111 ASN A O 1
ATOM 937 N N . PRO A 1 112 ? 8.748 -14.326 -19.562 1.00 49.00 112 PRO A N 1
ATOM 938 C CA . PRO A 1 112 ? 8.770 -13.558 -18.327 1.00 49.00 112 PRO A CA 1
ATOM 939 C C . PRO A 1 112 ? 8.086 -14.391 -17.240 1.00 49.00 112 PRO A C 1
ATOM 941 O O . PRO A 1 112 ? 6.919 -14.223 -16.915 1.00 49.00 112 PRO A O 1
ATOM 944 N N . THR A 1 113 ? 8.792 -15.380 -16.708 1.00 48.25 113 THR A N 1
ATOM 945 C CA . THR A 1 113 ? 8.432 -15.986 -15.426 1.00 48.25 113 THR A CA 1
ATOM 946 C C . THR A 1 113 ? 9.541 -15.874 -14.377 1.00 48.25 113 THR A C 1
ATOM 948 O O . THR A 1 113 ? 9.763 -16.816 -13.618 1.00 48.25 113 THR A O 1
ATOM 951 N N . PRO A 1 114 ? 10.182 -14.707 -14.179 1.00 50.53 114 PRO A N 1
ATOM 952 C CA . PRO A 1 114 ? 10.352 -14.234 -12.815 1.00 50.53 114 PRO A CA 1
ATOM 953 C C . PRO A 1 114 ? 8.957 -13.874 -12.287 1.00 50.53 114 PRO A C 1
ATOM 955 O O . PRO A 1 114 ? 8.305 -12.965 -12.781 1.00 50.53 114 PRO A O 1
ATOM 958 N N . LYS A 1 115 ? 8.425 -14.624 -11.324 1.00 58.50 115 LYS A N 1
ATOM 959 C CA . LYS A 1 115 ? 7.150 -14.246 -10.702 1.00 58.50 115 LYS A CA 1
ATOM 960 C C . LYS A 1 115 ? 7.382 -12.921 -9.981 1.00 58.50 115 LYS A C 1
ATOM 962 O O . LYS A 1 115 ? 8.326 -12.853 -9.200 1.00 58.50 115 LYS A O 1
ATOM 967 N N . SER A 1 116 ? 6.527 -11.913 -10.156 1.00 56.62 116 SER A N 1
ATOM 968 C CA . SER A 1 116 ? 6.493 -10.721 -9.284 1.00 56.62 116 SER A CA 1
ATOM 969 C C . SER A 1 116 ? 6.586 -11.070 -7.790 1.00 56.62 116 SER A C 1
ATOM 971 O O . SER A 1 116 ? 7.065 -10.293 -6.975 1.00 56.62 116 SER A O 1
ATOM 973 N N . ASP A 1 117 ? 6.136 -12.276 -7.438 1.00 63.94 117 ASP A N 1
ATOM 974 C CA . ASP A 1 117 ? 6.226 -12.882 -6.114 1.00 63.94 117 ASP A CA 1
ATOM 975 C C . ASP A 1 117 ? 7.668 -12.961 -5.575 1.00 63.94 117 ASP A C 1
ATOM 977 O O . ASP A 1 117 ? 7.853 -13.015 -4.368 1.00 63.94 117 ASP A O 1
ATOM 981 N N . LEU A 1 118 ? 8.696 -12.939 -6.434 1.00 62.34 118 LEU A N 1
ATOM 982 C CA . LEU A 1 118 ? 10.116 -12.902 -6.049 1.00 62.34 118 LEU A CA 1
ATOM 983 C C . LEU A 1 118 ? 10.551 -11.553 -5.463 1.00 62.34 118 LEU A C 1
ATOM 985 O O . LEU A 1 118 ? 11.611 -11.479 -4.828 1.00 62.34 118 LEU A O 1
ATOM 989 N N . LEU A 1 119 ? 9.762 -10.506 -5.721 1.00 64.12 119 LEU A N 1
ATOM 990 C CA . LEU A 1 119 ? 9.949 -9.166 -5.167 1.00 64.12 119 LEU A CA 1
ATOM 991 C C . LEU A 1 119 ? 9.274 -9.029 -3.803 1.00 64.12 119 LEU A C 1
ATOM 993 O O . LEU A 1 119 ? 9.668 -8.179 -3.010 1.00 64.12 119 LEU A O 1
ATOM 997 N N . ILE A 1 120 ? 8.282 -9.880 -3.529 1.00 67.81 120 ILE A N 1
ATOM 998 C CA . ILE A 1 120 ? 7.479 -9.835 -2.314 1.00 67.81 120 ILE A CA 1
ATOM 999 C C . ILE A 1 120 ? 8.140 -10.700 -1.239 1.00 67.81 120 ILE A C 1
ATOM 1001 O O . ILE A 1 120 ? 8.204 -11.924 -1.359 1.00 67.81 120 ILE A O 1
ATOM 1005 N N . ALA A 1 121 ? 8.572 -10.079 -0.144 1.00 67.00 121 ALA A N 1
ATOM 1006 C CA . ALA A 1 121 ? 8.870 -10.816 1.077 1.00 67.00 121 ALA A CA 1
ATOM 1007 C C . ALA A 1 121 ? 7.549 -11.271 1.720 1.00 67.00 121 ALA A C 1
ATOM 1009 O O . ALA A 1 121 ? 6.607 -10.487 1.876 1.00 67.00 121 ALA A O 1
ATOM 1010 N N . LYS A 1 122 ? 7.437 -12.553 2.079 1.00 65.69 122 LYS A N 1
ATOM 1011 C CA . LYS A 1 122 ? 6.226 -13.067 2.727 1.00 65.69 122 LYS A CA 1
ATOM 1012 C C . LYS A 1 122 ? 6.102 -12.476 4.128 1.00 65.69 122 LYS A C 1
ATOM 1014 O O . LYS A 1 122 ? 7.010 -12.586 4.939 1.00 65.69 122 LYS A O 1
ATOM 1019 N N . HIS A 1 123 ? 4.937 -11.912 4.432 1.00 54.66 123 HIS A N 1
ATOM 1020 C CA . HIS A 1 123 ? 4.640 -11.359 5.756 1.00 54.66 123 HIS A CA 1
ATOM 1021 C C . HIS A 1 123 ? 4.607 -12.429 6.873 1.00 54.66 123 HIS A C 1
ATOM 1023 O O . HIS A 1 123 ? 4.819 -12.105 8.034 1.00 54.66 123 HIS A O 1
ATOM 1029 N N . ILE A 1 124 ? 4.376 -13.702 6.524 1.00 51.12 124 ILE A N 1
ATOM 1030 C CA . ILE A 1 124 ? 4.172 -14.811 7.477 1.00 51.12 124 ILE A CA 1
ATOM 1031 C C . ILE A 1 124 ? 5.492 -15.338 8.080 1.00 51.12 124 ILE A C 1
ATOM 1033 O O . ILE A 1 124 ? 5.465 -15.941 9.147 1.00 51.12 124 ILE A O 1
ATOM 1037 N N . ASP A 1 125 ? 6.649 -15.072 7.469 1.00 46.50 125 ASP A N 1
ATOM 1038 C CA . ASP A 1 125 ? 7.920 -15.706 7.867 1.00 46.50 125 ASP A CA 1
ATOM 1039 C C . ASP A 1 125 ? 8.651 -14.989 9.034 1.00 46.50 125 ASP A C 1
ATOM 1041 O O . ASP A 1 125 ? 9.783 -15.332 9.354 1.00 46.50 125 ASP A O 1
ATOM 1045 N N . LEU A 1 126 ? 8.023 -14.005 9.695 1.00 49.56 126 LEU A N 1
ATOM 1046 C CA . LEU A 1 126 ? 8.689 -13.105 10.657 1.00 49.56 126 LEU A CA 1
ATOM 1047 C C . LEU A 1 126 ? 8.520 -13.461 12.141 1.00 49.56 126 LEU A C 1
ATOM 1049 O O . LEU A 1 126 ? 9.258 -12.936 12.969 1.00 49.56 126 LEU A O 1
ATOM 1053 N N . GLU A 1 127 ? 7.576 -14.332 12.503 1.00 46.44 127 GLU A N 1
ATOM 1054 C CA . GLU A 1 127 ? 7.382 -14.753 13.906 1.00 46.44 127 GLU A CA 1
ATOM 1055 C C . GLU A 1 127 ? 8.090 -16.086 14.232 1.00 46.44 127 GLU A C 1
ATOM 1057 O O . GLU A 1 127 ? 8.053 -16.545 15.372 1.00 46.44 127 GLU A O 1
ATOM 1062 N N . SER A 1 128 ? 8.767 -16.717 13.266 1.00 44.22 128 SER A N 1
ATOM 1063 C CA . SER A 1 128 ? 9.436 -18.003 13.484 1.00 44.22 128 SER A CA 1
ATOM 1064 C C . SER A 1 128 ? 10.690 -18.164 12.625 1.00 44.22 128 SER A C 1
ATOM 1066 O O . SER A 1 128 ? 10.563 -18.573 11.472 1.00 44.22 128 SER A O 1
ATOM 1068 N N . LYS A 1 129 ? 11.871 -17.880 13.197 1.00 44.03 129 LYS A N 1
ATOM 1069 C CA . LYS A 1 129 ? 13.162 -18.593 13.021 1.00 44.03 129 LYS A CA 1
ATOM 1070 C C . LYS A 1 129 ? 14.328 -17.695 13.452 1.00 44.03 129 LYS A C 1
ATOM 1072 O O . LYS A 1 129 ? 14.543 -16.642 12.869 1.00 44.03 129 LYS A O 1
ATOM 1077 N N . GLU A 1 130 ? 15.091 -18.145 14.445 1.00 47.00 130 GLU A N 1
ATOM 1078 C CA . GLU A 1 130 ? 16.238 -17.421 15.019 1.00 47.00 130 GLU A CA 1
ATOM 1079 C C . GLU A 1 130 ? 17.551 -17.570 14.214 1.00 47.00 130 GLU A C 1
ATOM 1081 O O . GLU A 1 130 ? 18.529 -16.920 14.558 1.00 47.00 130 GLU A O 1
ATOM 1086 N N . ASP A 1 131 ? 17.584 -18.345 13.117 1.00 48.59 131 ASP A N 1
ATOM 1087 C CA . ASP A 1 131 ? 18.848 -18.728 12.449 1.00 48.59 131 ASP A CA 1
ATOM 1088 C C . ASP A 1 131 ? 18.909 -18.498 10.918 1.00 48.59 131 ASP A C 1
ATOM 1090 O O . ASP A 1 131 ? 19.845 -18.954 10.258 1.00 48.59 131 ASP A O 1
ATOM 1094 N N . GLU A 1 132 ? 17.945 -17.802 10.305 1.00 50.16 132 GLU A N 1
ATOM 1095 C CA . GLU A 1 132 ? 17.995 -17.481 8.866 1.00 50.16 132 GLU A CA 1
ATOM 1096 C C . GLU A 1 132 ? 18.392 -16.014 8.640 1.00 50.16 132 GLU A C 1
ATOM 1098 O O . GLU A 1 132 ? 17.933 -15.118 9.342 1.00 50.16 132 GLU A O 1
ATOM 1103 N N . VAL A 1 133 ? 19.275 -15.784 7.659 1.00 54.28 133 VAL A N 1
ATOM 1104 C CA . VAL A 1 133 ? 19.764 -14.462 7.226 1.00 54.28 133 VAL A CA 1
ATOM 1105 C C . VAL A 1 133 ? 18.604 -13.465 7.175 1.00 54.28 133 VAL A C 1
ATOM 1107 O O . VAL A 1 133 ? 17.666 -13.663 6.404 1.00 54.28 133 VAL A O 1
ATOM 1110 N N . GLU A 1 134 ? 18.673 -12.403 7.981 1.00 58.25 134 GLU A N 1
ATOM 1111 C CA . GLU A 1 134 ? 17.644 -11.364 8.045 1.00 58.25 134 GLU A CA 1
ATOM 1112 C C . GLU A 1 134 ? 17.557 -10.658 6.685 1.00 58.25 134 GLU A C 1
ATOM 1114 O O . GLU A 1 134 ? 18.373 -9.803 6.335 1.00 58.25 134 GLU A O 1
ATOM 1119 N N . ILE A 1 135 ? 16.594 -11.070 5.858 1.00 63.22 135 ILE A N 1
ATOM 1120 C CA . ILE A 1 135 ? 16.324 -10.408 4.585 1.00 63.22 135 ILE A CA 1
ATOM 1121 C C . ILE A 1 135 ? 15.704 -9.056 4.923 1.00 63.22 135 ILE A C 1
ATOM 1123 O O . ILE A 1 135 ? 14.545 -8.985 5.335 1.00 63.22 135 ILE A O 1
ATOM 1127 N N . SER A 1 136 ? 16.465 -7.979 4.733 1.00 79.00 136 SER A N 1
ATOM 1128 C CA . SER A 1 136 ? 15.924 -6.633 4.875 1.00 79.00 136 SER A CA 1
ATOM 1129 C C . SER A 1 136 ? 14.877 -6.376 3.786 1.00 79.00 136 SER A C 1
ATOM 1131 O O . SER A 1 136 ? 15.089 -6.631 2.598 1.00 79.00 136 SER A O 1
ATOM 1133 N N . TYR A 1 137 ? 13.711 -5.891 4.202 1.00 86.12 137 TYR A N 1
ATOM 1134 C CA . TYR A 1 137 ? 12.630 -5.474 3.316 1.00 86.12 137 TYR A CA 1
ATOM 1135 C C . TYR A 1 137 ? 12.106 -4.110 3.757 1.00 86.12 137 TYR A C 1
ATOM 1137 O O . TYR A 1 137 ? 12.248 -3.711 4.913 1.00 86.12 137 TYR A O 1
ATOM 1145 N N . THR A 1 138 ? 11.468 -3.408 2.828 1.00 88.75 138 THR A N 1
ATOM 1146 C CA . THR A 1 138 ? 10.717 -2.184 3.107 1.00 88.75 138 THR A CA 1
ATOM 1147 C C . THR A 1 138 ? 9.240 -2.462 2.876 1.00 88.75 138 THR A C 1
ATOM 1149 O O . THR A 1 138 ? 8.858 -3.011 1.840 1.00 88.75 138 THR A O 1
ATOM 1152 N N . THR A 1 139 ? 8.395 -2.109 3.843 1.00 92.06 139 THR A N 1
ATOM 1153 C CA . THR A 1 139 ? 6.943 -2.183 3.668 1.00 92.06 139 THR A CA 1
ATOM 1154 C C . THR A 1 139 ? 6.461 -0.944 2.930 1.00 92.06 139 THR A C 1
ATOM 1156 O O . THR A 1 139 ? 6.715 0.183 3.357 1.00 92.06 139 THR A O 1
ATOM 1159 N N . PHE A 1 140 ? 5.724 -1.154 1.847 1.00 93.00 140 PHE A N 1
ATOM 1160 C CA . PHE A 1 140 ? 5.068 -0.105 1.087 1.00 93.00 140 PHE A CA 1
ATOM 1161 C C . PHE A 1 140 ? 3.550 -0.205 1.200 1.00 93.00 140 PHE A C 1
ATOM 1163 O O . PHE A 1 140 ? 3.001 -1.293 1.386 1.00 93.00 140 PHE A O 1
ATOM 1170 N N . ILE A 1 141 ? 2.879 0.937 1.059 1.00 93.44 141 ILE A N 1
ATOM 1171 C CA . ILE A 1 141 ? 1.428 1.041 0.958 1.00 93.44 141 ILE A CA 1
ATOM 1172 C C . ILE A 1 141 ? 0.995 1.427 -0.457 1.00 93.44 141 ILE A C 1
ATOM 1174 O O . ILE A 1 141 ? 1.458 2.406 -1.033 1.00 93.44 141 ILE A O 1
ATOM 1178 N N . LEU A 1 142 ? 0.054 0.658 -0.993 1.00 93.00 142 LEU A N 1
ATOM 1179 C CA . LEU A 1 142 ? -0.635 0.891 -2.252 1.00 93.00 142 LEU A CA 1
ATOM 1180 C C . LEU A 1 142 ? -2.010 1.505 -1.965 1.00 93.00 142 LEU A C 1
ATOM 1182 O O . LEU A 1 142 ? -2.985 0.801 -1.689 1.00 93.00 142 LEU A O 1
ATOM 1186 N N . PHE A 1 143 ? -2.096 2.836 -1.990 1.00 91.12 143 PHE A N 1
ATOM 1187 C CA . PHE A 1 143 ? -3.373 3.531 -1.784 1.00 91.12 143 PHE A CA 1
ATOM 1188 C C . PHE A 1 143 ? -4.320 3.438 -2.995 1.00 91.12 143 PHE A C 1
ATOM 1190 O O . PHE A 1 143 ? -5.525 3.603 -2.822 1.00 91.12 143 PHE A O 1
ATOM 1197 N N . GLU A 1 144 ? -3.797 3.084 -4.171 1.00 91.75 144 GLU A N 1
ATOM 1198 C CA . GLU A 1 144 ? -4.544 2.660 -5.362 1.00 91.75 144 GLU A CA 1
ATOM 1199 C C . GLU A 1 144 ? -4.053 1.280 -5.832 1.00 91.75 144 GLU A C 1
ATOM 1201 O O . GLU A 1 144 ? -3.054 0.754 -5.336 1.00 91.75 144 GLU A O 1
ATOM 1206 N N . SER A 1 145 ? -4.765 0.657 -6.771 1.00 92.31 145 SER A N 1
ATOM 1207 C CA . SER A 1 145 ? -4.358 -0.649 -7.307 1.00 92.31 145 SER A CA 1
ATOM 1208 C C . SER A 1 145 ? -3.070 -0.568 -8.138 1.00 92.31 145 SER A C 1
ATOM 1210 O O . SER A 1 145 ? -2.758 0.464 -8.727 1.00 92.31 145 SER A O 1
ATOM 1212 N N . VAL A 1 146 ? -2.345 -1.687 -8.247 1.00 92.12 146 VAL A N 1
ATOM 1213 C CA . VAL A 1 146 ? -1.199 -1.801 -9.171 1.00 92.12 146 VAL A CA 1
ATOM 1214 C C . VAL A 1 146 ? -1.610 -1.457 -10.601 1.00 92.12 146 VAL A C 1
ATOM 1216 O O . VAL A 1 146 ? -0.861 -0.783 -11.295 1.00 92.12 146 VAL A O 1
ATOM 1219 N N . ASP A 1 147 ? -2.801 -1.889 -11.015 1.00 92.00 147 ASP A N 1
ATOM 1220 C CA . ASP A 1 147 ? -3.331 -1.629 -12.353 1.00 92.00 147 ASP A CA 1
ATOM 1221 C C . ASP A 1 147 ? -3.529 -0.132 -12.590 1.00 92.00 147 ASP A C 1
ATOM 1223 O O . ASP A 1 147 ? -3.088 0.379 -13.608 1.00 92.00 147 ASP A O 1
ATOM 1227 N N . PHE A 1 148 ? -4.069 0.587 -11.604 1.00 93.06 148 PHE A N 1
ATOM 1228 C CA . PHE A 1 148 ? -4.205 2.041 -11.670 1.00 93.06 148 PHE A CA 1
ATOM 1229 C C . PHE A 1 148 ? -2.853 2.737 -11.881 1.00 93.06 148 PHE A C 1
ATOM 1231 O O . PHE A 1 148 ? -2.722 3.579 -12.764 1.00 93.06 148 PHE A O 1
ATOM 1238 N N . PHE A 1 149 ? -1.827 2.383 -11.099 1.00 91.69 149 PHE A N 1
ATOM 1239 C CA . PHE A 1 149 ? -0.500 2.981 -11.280 1.00 91.69 149 PHE A CA 1
ATOM 1240 C C . PHE A 1 149 ? 0.147 2.571 -12.609 1.00 91.69 149 PHE A C 1
ATOM 1242 O O . PHE A 1 149 ? 0.838 3.375 -13.228 1.00 91.69 149 PHE A O 1
ATOM 1249 N N . ALA A 1 150 ? -0.076 1.336 -13.057 1.00 91.56 150 ALA A N 1
ATOM 1250 C CA . ALA A 1 150 ? 0.407 0.855 -14.344 1.00 91.56 150 ALA A CA 1
ATOM 1251 C C . ALA A 1 150 ? -0.224 1.631 -15.510 1.00 91.56 150 ALA A C 1
ATOM 1253 O O . ALA A 1 150 ? 0.494 2.012 -16.430 1.00 91.56 150 ALA A O 1
ATOM 1254 N N . ASP A 1 151 ? -1.525 1.920 -15.437 1.00 91.62 151 ASP A N 1
ATOM 1255 C CA . ASP A 1 151 ? -2.232 2.744 -16.419 1.00 91.62 151 ASP A CA 1
ATOM 1256 C C . ASP A 1 151 ? -1.668 4.174 -16.448 1.00 91.62 151 ASP A C 1
ATOM 1258 O O . ASP A 1 151 ? -1.396 4.696 -17.528 1.00 91.62 151 ASP A O 1
ATOM 1262 N N . LEU A 1 152 ? -1.386 4.773 -15.282 1.00 91.44 152 LEU A N 1
ATOM 1263 C CA . LEU A 1 152 ? -0.721 6.082 -15.208 1.00 91.44 152 LEU A CA 1
ATOM 1264 C C . LEU A 1 152 ? 0.678 6.063 -15.831 1.00 91.44 152 LEU A C 1
ATOM 1266 O O . LEU A 1 152 ? 1.046 6.992 -16.545 1.00 91.44 152 LEU A O 1
ATOM 1270 N N . PHE A 1 153 ? 1.471 5.016 -15.584 1.00 90.38 153 PHE A N 1
ATOM 1271 C CA . PHE A 1 153 ? 2.780 4.888 -16.224 1.00 90.38 153 PHE A CA 1
ATOM 1272 C C . PHE A 1 153 ? 2.663 4.707 -17.733 1.00 90.38 153 PHE A C 1
ATOM 1274 O O . PHE A 1 153 ? 3.467 5.278 -18.462 1.00 90.38 153 PHE A O 1
ATOM 1281 N N . LEU A 1 154 ? 1.671 3.961 -18.221 1.00 89.56 154 LEU A N 1
ATOM 1282 C CA . LEU A 1 154 ? 1.439 3.821 -19.657 1.00 89.56 154 LEU A CA 1
ATOM 1283 C C . LEU A 1 154 ? 1.050 5.145 -20.303 1.00 89.56 154 LEU A C 1
ATOM 1285 O O . LEU A 1 154 ? 1.594 5.467 -21.357 1.00 89.56 154 LEU A O 1
ATOM 1289 N N . GLU A 1 155 ? 0.165 5.907 -19.663 1.00 90.31 155 GLU A N 1
ATOM 1290 C CA . GLU A 1 155 ? -0.225 7.239 -20.120 1.00 90.31 155 GLU A CA 1
ATOM 1291 C C . GLU A 1 155 ? 0.984 8.183 -20.138 1.00 90.31 155 GLU A C 1
ATOM 1293 O O . GLU A 1 155 ? 1.243 8.838 -21.146 1.00 90.31 155 GLU A O 1
ATOM 1298 N N . TYR A 1 156 ? 1.795 8.178 -19.078 1.00 89.38 156 TYR A N 1
ATOM 1299 C CA . TYR A 1 156 ? 3.042 8.937 -19.027 1.00 89.38 156 TYR A CA 1
ATOM 1300 C C . TYR A 1 156 ? 4.008 8.537 -20.153 1.00 89.38 156 TYR A C 1
ATOM 1302 O O . TYR A 1 156 ? 4.571 9.406 -20.820 1.00 89.38 156 TYR A O 1
ATOM 1310 N N . MET A 1 157 ? 4.176 7.235 -20.403 1.00 88.25 157 MET A N 1
ATOM 1311 C CA . MET A 1 157 ? 5.001 6.729 -21.503 1.00 88.25 157 MET A CA 1
ATOM 1312 C C . MET A 1 157 ? 4.459 7.168 -22.869 1.00 88.25 157 MET A C 1
ATOM 1314 O O . MET A 1 157 ? 5.248 7.512 -23.740 1.00 88.25 157 MET A O 1
ATOM 1318 N N . ASP A 1 158 ? 3.137 7.192 -23.065 1.00 88.38 158 ASP A N 1
ATOM 1319 C CA . ASP A 1 158 ? 2.508 7.664 -24.307 1.00 88.38 158 ASP A CA 1
ATOM 1320 C C . ASP A 1 158 ? 2.686 9.168 -24.524 1.00 88.38 158 ASP A C 1
ATOM 1322 O O . ASP A 1 158 ? 2.918 9.613 -25.646 1.00 88.38 158 ASP A O 1
ATOM 1326 N N . MET A 1 159 ? 2.619 9.967 -23.459 1.00 87.50 159 MET A N 1
ATOM 1327 C CA . MET A 1 159 ? 2.849 11.411 -23.552 1.00 87.50 159 MET A CA 1
ATOM 1328 C C . MET A 1 159 ? 4.315 11.759 -23.835 1.00 87.50 159 MET A C 1
ATOM 1330 O O . MET A 1 159 ? 4.592 12.794 -24.442 1.00 87.50 159 MET A O 1
ATOM 1334 N N . ASN A 1 160 ? 5.246 10.903 -23.407 1.00 85.06 160 ASN A N 1
ATOM 1335 C CA . ASN A 1 160 ? 6.688 11.127 -23.507 1.00 85.06 160 ASN A CA 1
ATOM 1336 C C . ASN A 1 160 ? 7.376 10.215 -24.540 1.00 85.06 160 ASN A C 1
ATOM 1338 O O . ASN A 1 160 ? 8.605 10.173 -24.598 1.00 85.06 160 ASN A O 1
ATOM 1342 N N . SER A 1 161 ? 6.619 9.484 -25.368 1.00 77.12 161 SER A N 1
ATOM 1343 C CA . SER A 1 161 ? 7.182 8.553 -26.350 1.00 77.12 161 SER A CA 1
ATOM 1344 C C . SER A 1 161 ? 7.990 9.300 -27.420 1.00 77.12 161 SER A C 1
ATOM 1346 O O . SER A 1 161 ? 7.431 9.964 -28.297 1.00 77.12 161 SER A O 1
ATOM 1348 N N . GLY A 1 162 ? 9.320 9.202 -27.328 1.00 70.31 162 GLY A N 1
ATOM 1349 C CA . GLY A 1 162 ? 10.277 9.613 -28.358 1.00 70.31 162 GLY A CA 1
ATOM 1350 C C . GLY A 1 162 ? 10.524 8.517 -29.405 1.00 70.31 162 GLY A C 1
ATOM 1351 O O . GLY A 1 162 ? 9.667 7.677 -29.658 1.00 70.31 162 GLY A O 1
ATOM 1352 N N . LYS A 1 163 ? 11.710 8.504 -30.032 1.00 57.00 163 LYS A N 1
ATOM 1353 C CA . LYS A 1 163 ? 12.032 7.537 -31.104 1.00 57.00 163 LYS A CA 1
ATOM 1354 C C . LYS A 1 163 ? 12.224 6.091 -30.625 1.00 57.00 163 LYS A C 1
ATOM 1356 O O . LYS A 1 163 ? 11.987 5.192 -31.426 1.00 57.00 163 LYS A O 1
ATOM 1361 N N . ASP A 1 164 ? 12.583 5.875 -29.356 1.00 69.62 164 ASP A N 1
ATOM 1362 C CA . ASP A 1 164 ? 13.062 4.560 -28.902 1.00 69.62 164 ASP A CA 1
ATOM 1363 C C . ASP A 1 164 ? 12.148 3.864 -27.866 1.00 69.62 164 ASP A C 1
ATOM 1365 O O . ASP A 1 164 ? 12.321 2.675 -27.615 1.00 69.62 164 ASP A O 1
ATOM 1369 N N . ASN A 1 165 ? 11.129 4.544 -27.310 1.00 82.31 165 ASN A N 1
ATOM 1370 C CA . ASN A 1 165 ? 10.185 3.986 -26.312 1.00 82.31 165 ASN A CA 1
ATOM 1371 C C . ASN A 1 165 ? 10.854 3.304 -25.098 1.00 82.31 165 ASN A C 1
ATOM 1373 O O . ASN A 1 165 ? 10.311 2.356 -24.517 1.00 82.31 165 ASN A O 1
ATOM 1377 N N . ILE A 1 166 ? 12.036 3.797 -24.729 1.00 85.12 166 ILE A N 1
ATOM 1378 C CA . ILE A 1 166 ? 12.842 3.339 -23.600 1.00 85.12 166 ILE A CA 1
ATOM 1379 C C . ILE A 1 166 ? 12.616 4.299 -22.433 1.00 85.12 166 ILE A C 1
ATOM 1381 O O . ILE A 1 166 ? 12.788 5.502 -22.606 1.00 85.12 166 ILE A O 1
ATOM 1385 N N . PHE A 1 167 ? 12.243 3.768 -21.268 1.00 87.62 167 PHE A N 1
ATOM 1386 C CA . PHE A 1 167 ? 12.015 4.550 -20.053 1.00 87.62 167 PHE A CA 1
ATOM 1387 C C . PHE A 1 167 ? 12.778 3.947 -18.879 1.00 87.62 167 PHE A C 1
ATOM 1389 O O . PHE A 1 167 ? 12.583 2.783 -18.524 1.00 87.62 167 PHE A O 1
ATOM 1396 N N . THR A 1 168 ? 13.631 4.739 -18.246 1.00 87.44 168 THR A N 1
ATOM 1397 C CA . THR A 1 168 ? 14.309 4.369 -17.000 1.00 87.44 168 THR A CA 1
ATOM 1398 C C . THR A 1 168 ? 13.329 4.404 -15.822 1.00 87.44 168 THR A C 1
ATOM 1400 O O . THR A 1 168 ? 12.347 5.152 -15.818 1.00 87.44 168 THR A O 1
ATOM 1403 N N . ILE A 1 169 ? 13.598 3.628 -14.768 1.00 85.56 169 ILE A N 1
ATOM 1404 C CA . ILE A 1 169 ? 12.832 3.724 -13.509 1.00 85.56 169 ILE A CA 1
ATOM 1405 C C . ILE A 1 169 ? 12.907 5.139 -12.918 1.00 85.56 169 ILE A C 1
ATOM 1407 O O . ILE A 1 169 ? 11.926 5.619 -12.351 1.00 85.56 169 ILE A O 1
ATOM 1411 N N . TYR A 1 170 ? 14.039 5.820 -13.099 1.00 84.44 170 TYR A N 1
ATOM 1412 C CA . TYR A 1 170 ? 14.229 7.203 -12.678 1.00 84.44 170 TYR A CA 1
ATOM 1413 C C . TYR A 1 170 ? 13.344 8.195 -13.453 1.00 84.44 170 TYR A C 1
ATOM 1415 O O . TYR A 1 170 ? 12.825 9.139 -12.870 1.00 84.44 170 TYR A O 1
ATOM 1423 N N . GLU A 1 171 ? 13.112 7.999 -14.752 1.00 86.69 171 GLU A N 1
ATOM 1424 C CA . GLU A 1 171 ? 12.142 8.815 -15.499 1.00 86.69 171 GLU A CA 1
ATOM 1425 C C . GLU A 1 171 ? 10.713 8.544 -15.030 1.00 86.69 171 GLU A C 1
ATOM 1427 O O . GLU A 1 171 ? 9.947 9.480 -14.806 1.00 86.69 171 GLU A O 1
ATOM 1432 N N . LEU A 1 172 ? 10.365 7.276 -14.797 1.00 87.50 172 LEU A N 1
ATOM 1433 C CA . LEU A 1 172 ? 9.044 6.911 -14.283 1.00 87.50 172 LEU A CA 1
ATOM 1434 C C . LEU A 1 172 ? 8.799 7.431 -12.859 1.00 87.50 172 LEU A C 1
ATOM 1436 O O . LEU A 1 172 ? 7.654 7.717 -12.511 1.00 87.50 172 LEU A O 1
ATOM 1440 N N . SER A 1 173 ? 9.842 7.622 -12.042 1.00 85.81 173 SER A N 1
ATOM 1441 C CA . SER A 1 173 ? 9.697 8.197 -10.694 1.00 85.81 173 SER A CA 1
ATOM 1442 C C . SER A 1 173 ? 9.263 9.657 -10.705 1.00 85.81 173 SER A C 1
ATOM 1444 O O . SER A 1 173 ? 8.680 10.131 -9.728 1.00 85.81 173 SER A O 1
ATOM 1446 N N . LYS A 1 174 ? 9.467 10.333 -11.841 1.00 83.75 174 LYS A N 1
ATOM 1447 C CA . LYS A 1 174 ? 9.041 11.709 -12.110 1.00 83.75 174 LYS A CA 1
ATOM 1448 C C . LYS A 1 174 ? 7.636 11.801 -12.702 1.00 83.75 174 LYS A C 1
ATOM 1450 O O . LYS A 1 174 ? 7.246 12.884 -13.132 1.00 83.75 174 LYS A O 1
ATOM 1455 N N . CYS A 1 175 ? 6.883 10.699 -12.747 1.00 83.19 175 CYS A N 1
ATOM 1456 C CA . CYS A 1 175 ? 5.485 10.699 -13.168 1.00 83.19 175 CYS A CA 1
ATOM 1457 C C . CYS A 1 175 ? 4.635 11.523 -12.181 1.00 83.19 175 CYS A C 1
ATOM 1459 O O . CYS A 1 175 ? 4.101 11.021 -11.189 1.00 83.19 175 CYS A O 1
ATOM 1461 N N . ASP A 1 176 ? 4.516 12.818 -12.461 1.00 78.44 176 ASP A N 1
ATOM 1462 C CA . ASP A 1 176 ? 3.792 13.807 -11.659 1.00 78.44 176 ASP A CA 1
ATOM 1463 C C . ASP A 1 176 ? 2.280 13.541 -11.605 1.00 78.44 176 ASP A C 1
ATOM 1465 O O . ASP A 1 176 ? 1.609 13.926 -10.643 1.00 78.44 176 ASP A O 1
ATOM 1469 N N . MET A 1 177 ? 1.761 12.795 -12.585 1.00 76.31 177 MET A N 1
ATOM 1470 C CA . MET A 1 177 ? 0.380 12.309 -12.641 1.00 76.31 177 MET A CA 1
ATOM 1471 C C . MET A 1 177 ? -0.016 11.503 -11.396 1.00 76.31 1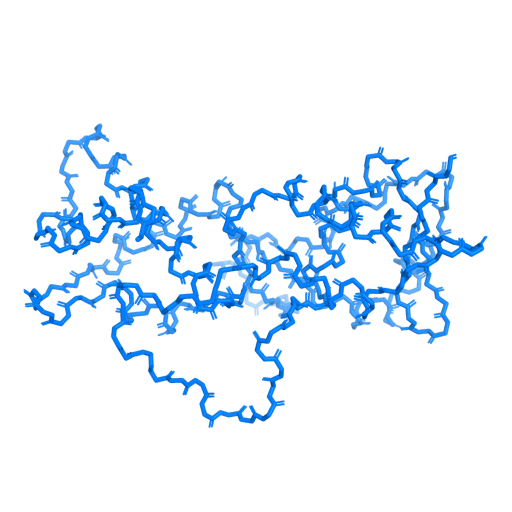77 MET A C 1
ATOM 1473 O O . MET A 1 177 ? -1.187 11.504 -11.007 1.00 76.31 177 MET A O 1
ATOM 1477 N N . ILE A 1 178 ? 0.953 10.870 -10.722 1.00 75.56 178 ILE A N 1
ATOM 1478 C CA . ILE A 1 178 ? 0.737 10.115 -9.479 1.00 75.56 178 ILE A CA 1
ATOM 1479 C C . ILE A 1 178 ? 0.357 11.041 -8.315 1.00 75.56 178 ILE A C 1
ATOM 1481 O O . ILE A 1 178 ? -0.420 10.659 -7.437 1.00 75.56 178 ILE A O 1
ATOM 1485 N N . PHE A 1 179 ? 0.846 12.282 -8.324 1.00 69.69 179 PHE A N 1
ATOM 1486 C CA . PHE A 1 179 ? 0.726 13.237 -7.222 1.00 69.69 179 PHE A CA 1
ATOM 1487 C C . PHE A 1 179 ? -0.135 14.459 -7.559 1.00 69.69 179 PHE A C 1
ATOM 1489 O O . PHE A 1 179 ? 0.119 15.564 -7.067 1.00 69.69 179 PHE A O 1
ATOM 1496 N N . SER A 1 180 ?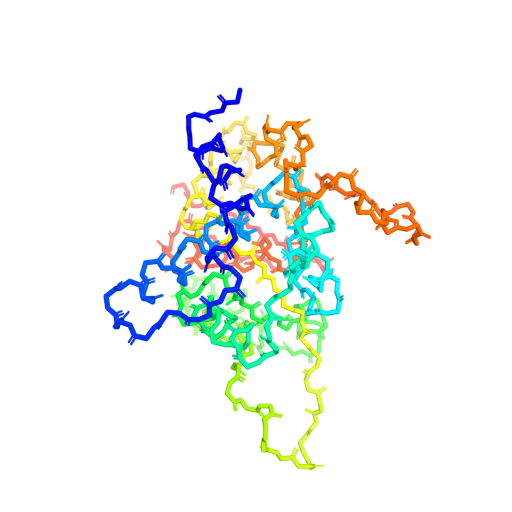 -1.185 14.273 -8.363 1.00 61.66 180 SER A N 1
ATOM 1497 C CA . SER A 1 180 ? -2.052 15.370 -8.816 1.00 61.66 180 SER A CA 1
ATOM 1498 C C . SER A 1 180 ? -2.779 16.116 -7.680 1.00 61.66 180 SER A C 1
ATOM 1500 O O . SER A 1 180 ? -3.241 17.244 -7.868 1.00 61.66 180 SER A O 1
ATOM 1502 N N . ASP A 1 181 ? -2.840 15.537 -6.476 1.00 58.97 181 ASP A N 1
ATOM 1503 C CA . ASP A 1 181 ? -3.517 16.108 -5.313 1.00 58.97 181 ASP A CA 1
ATOM 1504 C C . ASP A 1 181 ? -2.541 16.730 -4.291 1.00 58.97 181 ASP A C 1
ATOM 1506 O O . ASP A 1 181 ? -1.894 16.040 -3.506 1.00 58.97 181 ASP A O 1
ATOM 1510 N N . LYS A 1 182 ? -2.442 18.067 -4.274 1.00 55.38 182 LYS A N 1
ATOM 1511 C CA . LYS A 1 182 ? -1.532 18.846 -3.400 1.00 55.38 182 LYS A CA 1
ATOM 1512 C C . LYS A 1 182 ? -2.127 19.211 -2.024 1.00 55.38 182 LYS A C 1
ATOM 1514 O O . LYS A 1 182 ? -1.783 20.247 -1.453 1.00 55.38 182 LYS A O 1
ATOM 1519 N N . ARG A 1 183 ? -3.070 18.431 -1.488 1.00 60.47 183 ARG A N 1
ATOM 1520 C CA . ARG A 1 183 ? -3.796 18.768 -0.244 1.00 60.47 183 ARG A CA 1
ATOM 1521 C C . ARG A 1 183 ? -3.148 18.145 1.002 1.00 60.47 183 ARG A C 1
ATOM 1523 O O . ARG A 1 183 ? -2.691 17.011 0.969 1.00 60.47 183 ARG A O 1
ATOM 1530 N N . LYS A 1 184 ? -3.170 18.868 2.132 1.00 64.12 184 LYS A N 1
ATOM 1531 C CA . LYS A 1 184 ? -2.772 18.325 3.446 1.00 64.12 184 LYS A CA 1
ATOM 1532 C C . LYS A 1 184 ? -3.765 17.251 3.905 1.00 64.12 184 LYS A C 1
ATOM 1534 O O . LYS A 1 184 ? -4.972 17.412 3.723 1.00 64.12 184 LYS A O 1
ATOM 1539 N N . SER A 1 185 ? -3.259 16.198 4.550 1.00 69.81 185 SER A N 1
ATOM 1540 C CA . SER A 1 185 ? -4.094 15.150 5.149 1.00 69.81 185 SER A CA 1
ATOM 1541 C C . SER A 1 185 ? -5.055 15.750 6.190 1.00 69.81 185 SER A C 1
ATOM 1543 O O . SER A 1 185 ? -4.599 16.442 7.098 1.00 69.81 185 SER A O 1
ATOM 1545 N N . PRO A 1 186 ? -6.366 15.453 6.130 1.00 76.19 186 PRO A N 1
ATOM 1546 C CA . PRO A 1 186 ? -7.342 15.966 7.093 1.00 76.19 186 PRO A CA 1
ATOM 1547 C C . PRO A 1 186 ? -7.368 15.183 8.415 1.00 76.19 186 PRO A C 1
ATOM 1549 O O . PRO A 1 186 ? -8.104 15.552 9.326 1.00 76.19 186 PRO A O 1
ATOM 1552 N N . PHE A 1 187 ? -6.628 14.073 8.515 1.00 78.12 187 PHE A N 1
ATOM 1553 C CA . PHE A 1 187 ? -6.649 13.184 9.684 1.00 78.12 187 PHE A CA 1
ATOM 1554 C C . PHE A 1 187 ? -5.588 13.539 10.730 1.00 78.12 187 PHE A C 1
ATOM 1556 O O . PHE A 1 187 ? -5.768 13.251 11.910 1.00 78.12 187 PHE A O 1
ATOM 1563 N N . ILE A 1 188 ? -4.493 14.171 10.300 1.00 69.88 188 ILE A N 1
ATOM 1564 C CA . ILE A 1 188 ? -3.358 14.523 11.154 1.00 69.88 188 ILE A CA 1
ATOM 1565 C C . ILE A 1 188 ? -2.945 15.957 10.816 1.00 69.88 188 ILE A C 1
ATOM 1567 O O . ILE A 1 188 ? -2.481 16.224 9.711 1.00 69.88 188 ILE A O 1
ATOM 1571 N N . GLU A 1 189 ? -3.127 16.878 11.766 1.00 57.59 189 GLU A N 1
ATOM 1572 C CA . GLU A 1 189 ? -2.769 18.298 11.601 1.00 57.59 189 GLU A CA 1
ATOM 1573 C C . GLU A 1 189 ? -1.261 18.556 11.744 1.00 57.59 189 GLU A C 1
ATOM 1575 O O . GLU A 1 189 ? -0.749 19.546 11.221 1.00 57.59 189 GLU A O 1
ATOM 1580 N N . LYS A 1 190 ? -0.551 17.661 12.440 1.00 52.28 190 LYS A N 1
ATOM 1581 C CA . LYS A 1 190 ? 0.896 17.691 12.658 1.00 52.28 190 LYS A CA 1
ATOM 1582 C C . LYS A 1 190 ? 1.439 16.277 12.490 1.00 52.28 190 LYS A C 1
ATOM 1584 O O . LYS A 1 190 ? 1.406 15.496 13.435 1.00 52.28 190 LYS A O 1
ATOM 1589 N N . LEU A 1 191 ? 1.885 15.920 11.287 1.00 51.12 191 LEU A N 1
ATOM 1590 C CA . LEU A 1 191 ? 3.007 14.990 11.261 1.00 51.12 191 LEU A CA 1
ATOM 1591 C C . LEU A 1 191 ? 4.194 15.803 11.764 1.00 51.12 191 LEU A C 1
ATOM 1593 O O . LEU A 1 191 ? 4.391 16.922 11.281 1.00 51.12 191 LEU A O 1
ATOM 1597 N N . ASP A 1 192 ? 4.966 15.254 12.697 1.00 43.81 192 ASP A N 1
ATOM 1598 C CA . ASP A 1 192 ? 6.386 15.579 12.721 1.00 43.81 192 ASP A CA 1
ATOM 1599 C C . ASP A 1 192 ? 6.870 15.207 11.319 1.00 43.81 192 ASP A C 1
ATOM 1601 O O . ASP A 1 192 ? 6.945 14.033 10.951 1.00 43.81 192 ASP A O 1
ATOM 1605 N N . THR A 1 193 ? 6.987 16.221 10.464 1.00 43.41 193 THR A N 1
ATOM 1606 C CA . THR A 1 193 ? 7.636 16.088 9.171 1.00 43.41 193 THR A CA 1
ATOM 1607 C C . THR A 1 193 ? 8.967 15.437 9.469 1.00 43.41 193 THR A C 1
ATOM 1609 O O . THR A 1 193 ? 9.668 15.913 10.358 1.00 43.41 193 THR A O 1
ATOM 1612 N N . PHE A 1 194 ? 9.250 14.323 8.803 1.00 47.09 194 PHE A N 1
ATOM 1613 C CA . PHE A 1 194 ? 10.559 13.695 8.799 1.00 47.09 194 PHE A CA 1
ATOM 1614 C C . PHE A 1 194 ? 11.604 14.793 8.517 1.00 47.09 194 PHE A C 1
ATOM 1616 O O . PHE A 1 194 ? 11.787 15.200 7.375 1.00 47.09 194 PHE A O 1
ATOM 1623 N N . ASP A 1 195 ? 12.205 15.343 9.573 1.00 42.78 195 ASP A N 1
ATOM 1624 C CA . ASP A 1 195 ? 13.250 16.369 9.526 1.00 42.78 195 ASP A CA 1
ATOM 1625 C C . ASP A 1 195 ? 14.602 15.658 9.496 1.00 42.78 195 ASP A C 1
ATOM 1627 O O . ASP A 1 195 ? 15.464 15.871 10.338 1.00 42.78 195 ASP A O 1
ATOM 1631 N N . ASP A 1 196 ? 14.733 14.726 8.554 1.00 39.34 196 ASP A N 1
ATOM 1632 C CA . ASP A 1 196 ? 15.944 13.949 8.331 1.00 39.34 196 ASP A CA 1
ATOM 1633 C C . ASP A 1 196 ? 16.277 13.997 6.830 1.00 39.34 196 ASP A C 1
ATOM 1635 O O . ASP A 1 196 ? 16.236 12.990 6.130 1.00 39.34 196 ASP A O 1
ATOM 1639 N N . GLY A 1 197 ? 16.598 15.194 6.332 1.00 44.25 197 GLY A N 1
ATOM 1640 C CA . GLY A 1 197 ? 17.320 15.379 5.068 1.00 44.25 197 GLY A CA 1
ATOM 1641 C C . GLY A 1 197 ? 16.478 15.707 3.832 1.00 44.25 197 GLY A C 1
ATOM 1642 O O . GLY A 1 197 ? 15.283 15.429 3.770 1.00 44.25 197 GLY A O 1
ATOM 1643 N N . ASP A 1 198 ? 17.154 16.326 2.857 1.00 42.59 198 ASP A N 1
ATOM 1644 C CA . ASP A 1 198 ? 16.703 16.762 1.523 1.00 42.59 198 ASP A CA 1
ATOM 1645 C C . ASP A 1 198 ? 16.207 15.608 0.613 1.00 42.59 198 ASP A C 1
ATOM 1647 O O . ASP A 1 198 ? 16.566 15.528 -0.562 1.00 42.59 198 ASP A O 1
ATOM 1651 N N . ASP A 1 199 ? 15.409 14.675 1.130 1.00 49.16 199 ASP A N 1
ATOM 1652 C CA . ASP A 1 199 ? 14.785 13.638 0.316 1.00 49.16 199 ASP A CA 1
ATOM 1653 C C . ASP A 1 199 ? 13.620 14.260 -0.474 1.00 49.16 199 ASP A C 1
ATOM 1655 O O . ASP A 1 199 ? 12.688 14.830 0.095 1.00 49.16 199 ASP A O 1
ATOM 1659 N N . ASP A 1 200 ? 13.666 14.153 -1.805 1.00 52.78 200 ASP A N 1
ATOM 1660 C CA . ASP A 1 200 ? 12.606 14.564 -2.734 1.00 52.78 200 ASP A CA 1
ATOM 1661 C C . ASP A 1 200 ? 11.294 13.796 -2.439 1.00 52.78 200 ASP A C 1
ATOM 1663 O O . ASP A 1 200 ? 10.984 12.767 -3.051 1.00 52.78 200 ASP A O 1
ATOM 1667 N N . TYR A 1 201 ? 10.488 14.316 -1.503 1.00 55.97 201 TYR A N 1
ATOM 1668 C CA . TYR A 1 201 ? 9.177 13.784 -1.082 1.00 55.97 201 TYR A CA 1
ATOM 1669 C C . TYR A 1 201 ? 8.124 13.725 -2.204 1.00 55.97 201 TYR A C 1
ATOM 1671 O O . TYR A 1 201 ? 7.026 13.209 -1.997 1.00 55.97 201 TYR A O 1
ATOM 1679 N N . ASP A 1 202 ? 8.438 14.255 -3.384 1.00 65.69 202 ASP A N 1
ATOM 1680 C CA . ASP A 1 202 ? 7.558 14.288 -4.551 1.00 65.69 202 ASP A CA 1
ATOM 1681 C C . ASP A 1 202 ? 7.864 13.174 -5.572 1.00 65.69 202 ASP A C 1
ATOM 1683 O O . ASP A 1 202 ? 7.368 13.227 -6.697 1.00 65.69 202 ASP A O 1
ATOM 1687 N N . SER A 1 203 ? 8.647 12.155 -5.198 1.00 78.19 203 SER A N 1
ATOM 1688 C CA . SER A 1 203 ? 8.956 11.009 -6.063 1.00 78.19 203 SER A CA 1
ATOM 1689 C C . SER A 1 203 ? 8.433 9.683 -5.502 1.00 78.19 203 SER A C 1
ATOM 1691 O O . SER A 1 203 ? 8.381 9.450 -4.291 1.00 78.19 203 SER A O 1
ATOM 1693 N N . VAL A 1 204 ? 8.014 8.784 -6.396 1.00 85.12 204 VAL A N 1
ATOM 1694 C CA . VAL A 1 204 ? 7.655 7.415 -6.002 1.00 85.12 204 VAL A CA 1
ATOM 1695 C C . VAL A 1 204 ? 8.944 6.623 -5.752 1.00 85.12 204 VAL A C 1
ATOM 1697 O O . VAL A 1 204 ? 9.842 6.671 -6.591 1.00 85.12 204 VAL A O 1
ATOM 1700 N N . PRO A 1 205 ? 9.060 5.859 -4.648 1.00 88.50 205 PRO A N 1
ATOM 1701 C CA . PRO A 1 205 ? 10.255 5.061 -4.385 1.00 88.50 205 PRO A CA 1
ATOM 1702 C C . PRO A 1 205 ? 10.561 4.069 -5.515 1.00 88.50 205 PRO A C 1
ATOM 1704 O O . PRO A 1 205 ? 9.670 3.341 -5.954 1.00 88.50 205 PRO A O 1
ATOM 1707 N N . GLU A 1 206 ? 11.825 3.986 -5.935 1.00 86.19 206 GLU A N 1
ATOM 1708 C CA . GLU A 1 206 ? 12.256 3.154 -7.072 1.00 86.19 206 GLU A CA 1
ATOM 1709 C C . GLU A 1 206 ? 11.821 1.690 -6.941 1.00 86.19 206 GLU A C 1
ATOM 1711 O O . GLU A 1 206 ? 11.236 1.140 -7.872 1.00 86.19 206 GLU A O 1
ATOM 1716 N N . ASP A 1 207 ? 12.022 1.071 -5.772 1.00 86.12 207 ASP A N 1
ATOM 1717 C CA . ASP A 1 207 ? 11.625 -0.324 -5.523 1.00 86.12 207 ASP A CA 1
ATOM 1718 C C . ASP A 1 207 ? 10.127 -0.556 -5.792 1.00 86.12 207 ASP A C 1
ATOM 1720 O O . ASP A 1 207 ? 9.726 -1.601 -6.316 1.00 86.12 207 ASP A O 1
ATOM 1724 N N . LEU A 1 208 ? 9.291 0.435 -5.465 1.00 88.94 208 LEU A N 1
ATOM 1725 C CA . LEU A 1 208 ? 7.853 0.372 -5.689 1.00 88.94 208 LEU A CA 1
ATOM 1726 C C . LEU A 1 208 ? 7.504 0.533 -7.171 1.00 88.94 208 LEU A C 1
ATOM 1728 O O . LEU A 1 208 ? 6.658 -0.206 -7.675 1.00 88.94 208 LEU A O 1
ATOM 1732 N N . ILE A 1 209 ? 8.166 1.450 -7.881 1.00 89.19 209 ILE A N 1
ATOM 1733 C CA . ILE A 1 209 ? 7.993 1.612 -9.332 1.00 89.19 209 ILE A CA 1
ATOM 1734 C C . ILE A 1 209 ? 8.353 0.315 -10.033 1.00 89.19 209 ILE A C 1
ATOM 1736 O O . ILE A 1 209 ? 7.581 -0.164 -10.857 1.00 89.19 209 ILE A O 1
ATOM 1740 N N . VAL A 1 210 ? 9.486 -0.290 -9.673 1.00 86.19 210 VAL A N 1
ATOM 1741 C CA . VAL A 1 210 ? 9.904 -1.554 -10.270 1.00 86.19 210 VAL A CA 1
ATOM 1742 C C . VAL A 1 210 ? 8.852 -2.625 -10.032 1.00 86.19 210 VAL A C 1
ATOM 1744 O O . VAL A 1 210 ? 8.465 -3.312 -10.975 1.00 86.19 210 VAL A O 1
ATOM 1747 N N . TYR A 1 211 ? 8.336 -2.743 -8.806 1.00 87.56 211 TYR A N 1
ATOM 1748 C CA . TYR A 1 211 ? 7.249 -3.671 -8.516 1.00 87.56 211 TYR A CA 1
ATOM 1749 C C . TYR A 1 211 ? 6.015 -3.418 -9.396 1.00 87.56 211 TYR A C 1
ATOM 1751 O O . TYR A 1 211 ? 5.477 -4.368 -9.967 1.00 87.56 211 TYR A O 1
ATOM 1759 N N . ILE A 1 212 ? 5.583 -2.162 -9.540 1.00 90.00 212 ILE A N 1
ATOM 1760 C CA . ILE A 1 212 ? 4.407 -1.793 -10.340 1.00 90.00 212 ILE A CA 1
ATOM 1761 C C . ILE A 1 212 ? 4.641 -2.061 -11.828 1.00 90.00 212 ILE A C 1
ATOM 1763 O O . ILE A 1 212 ? 3.806 -2.698 -12.460 1.00 90.00 212 ILE A O 1
ATOM 1767 N N . VAL A 1 213 ? 5.768 -1.628 -12.394 1.00 86.88 213 VAL A N 1
ATOM 1768 C CA . VAL A 1 213 ? 6.131 -1.876 -13.798 1.00 86.88 213 VAL A CA 1
ATOM 1769 C C . VAL A 1 213 ? 6.189 -3.375 -14.060 1.00 86.88 213 VAL A C 1
ATOM 1771 O O . VAL A 1 213 ? 5.637 -3.870 -15.043 1.00 86.88 213 VAL A O 1
ATOM 1774 N N . TYR A 1 214 ? 6.796 -4.124 -13.145 1.00 84.06 214 TYR A N 1
ATOM 1775 C CA . TYR A 1 214 ? 6.911 -5.561 -13.278 1.00 84.06 214 TYR A CA 1
ATOM 1776 C C . TYR A 1 214 ? 5.543 -6.249 -13.240 1.00 84.06 214 TYR A C 1
ATOM 1778 O O . TYR A 1 214 ? 5.178 -6.984 -14.154 1.00 84.06 214 TYR A O 1
ATOM 1786 N N . LYS A 1 215 ? 4.748 -5.969 -12.206 1.00 85.69 215 LYS A N 1
ATOM 1787 C CA . LYS A 1 215 ? 3.449 -6.610 -11.977 1.00 85.69 215 LYS A CA 1
ATOM 1788 C C . LYS A 1 215 ? 2.365 -6.144 -12.951 1.00 85.69 215 LYS A C 1
ATOM 1790 O O . LYS A 1 215 ? 1.507 -6.930 -13.349 1.00 85.69 215 LYS A O 1
ATOM 1795 N N . GLY A 1 216 ? 2.375 -4.862 -13.284 1.00 88.31 216 GLY A N 1
ATOM 1796 C CA . GLY A 1 216 ? 1.353 -4.189 -14.072 1.00 88.31 216 GLY A CA 1
ATOM 1797 C C . GLY A 1 216 ? 1.619 -4.218 -15.571 1.00 88.31 216 GLY A C 1
ATOM 1798 O O . GLY A 1 216 ? 0.664 -4.338 -16.333 1.00 88.31 216 GLY A O 1
ATOM 1799 N N . LEU A 1 217 ? 2.886 -4.159 -15.999 1.00 87.00 217 LEU A N 1
ATOM 1800 C CA . LEU A 1 217 ? 3.253 -4.044 -17.416 1.00 87.00 217 LEU A CA 1
ATOM 1801 C C . LEU A 1 217 ? 3.981 -5.286 -17.936 1.00 87.00 217 LEU A C 1
ATOM 1803 O O . LEU A 1 217 ? 3.595 -5.833 -18.967 1.00 87.00 217 LEU A O 1
ATOM 1807 N N . ILE A 1 218 ? 5.009 -5.765 -17.235 1.00 83.81 218 ILE A N 1
ATOM 1808 C CA . ILE A 1 218 ? 5.850 -6.876 -17.716 1.00 83.81 218 ILE A CA 1
ATOM 1809 C C . ILE A 1 218 ? 5.125 -8.223 -17.600 1.00 83.81 218 ILE A C 1
ATOM 1811 O O . ILE A 1 218 ? 5.036 -8.947 -18.590 1.00 83.81 218 ILE A O 1
ATOM 1815 N N . ASP A 1 219 ? 4.542 -8.536 -16.437 1.00 82.94 219 ASP A N 1
ATOM 1816 C CA . ASP A 1 219 ? 3.738 -9.752 -16.204 1.00 82.94 219 ASP A CA 1
ATOM 1817 C C . ASP A 1 219 ? 2.566 -9.852 -17.199 1.00 82.94 219 ASP A C 1
ATOM 1819 O O . ASP A 1 219 ? 2.139 -10.946 -17.569 1.00 82.94 219 ASP A O 1
ATOM 1823 N N . LYS A 1 220 ? 2.047 -8.700 -17.645 1.00 85.69 220 LYS A N 1
ATOM 1824 C CA . LYS A 1 220 ? 0.966 -8.594 -18.635 1.00 85.69 220 LYS A CA 1
ATOM 1825 C C . LYS A 1 220 ? 1.460 -8.540 -20.081 1.00 85.69 220 LYS A C 1
ATOM 1827 O O . LYS A 1 220 ? 0.648 -8.392 -20.989 1.00 85.69 220 LYS A O 1
ATOM 1832 N N . ASN A 1 221 ? 2.768 -8.676 -20.303 1.00 84.56 221 ASN A N 1
ATOM 1833 C CA . ASN A 1 221 ? 3.405 -8.648 -21.616 1.00 84.56 221 ASN A CA 1
ATOM 1834 C C . ASN A 1 221 ? 3.199 -7.326 -22.391 1.00 84.56 221 ASN A C 1
ATOM 1836 O O . ASN A 1 221 ? 3.187 -7.330 -23.619 1.00 84.56 221 ASN A O 1
ATOM 1840 N N . ILE A 1 222 ? 3.051 -6.205 -21.681 1.00 84.94 222 ILE A N 1
ATOM 1841 C CA . ILE A 1 222 ? 2.910 -4.845 -22.234 1.00 84.94 222 ILE A CA 1
ATOM 1842 C C . ILE A 1 222 ? 4.281 -4.162 -22.366 1.00 84.94 222 ILE A C 1
ATOM 1844 O O . ILE A 1 222 ? 4.515 -3.399 -23.300 1.00 84.94 222 ILE A O 1
ATOM 1848 N N . ALA A 1 223 ? 5.211 -4.457 -21.455 1.00 84.62 223 ALA A N 1
ATOM 1849 C CA . ALA A 1 223 ? 6.572 -3.927 -21.474 1.00 84.62 223 ALA A CA 1
ATOM 1850 C C . ALA A 1 223 ? 7.621 -5.045 -21.374 1.00 84.62 223 ALA A C 1
ATOM 1852 O O . ALA A 1 223 ? 7.327 -6.167 -20.956 1.00 84.62 223 ALA A O 1
ATOM 1853 N N . CYS A 1 224 ? 8.852 -4.730 -21.765 1.00 80.94 224 CYS A N 1
ATOM 1854 C CA . CYS A 1 224 ? 10.024 -5.579 -21.622 1.00 80.94 224 CYS A CA 1
ATOM 1855 C C . CYS A 1 224 ? 11.000 -4.976 -20.601 1.00 80.94 224 CYS A C 1
ATOM 1857 O O . CYS A 1 224 ? 11.376 -3.814 -20.755 1.00 80.94 224 CYS A O 1
ATOM 1859 N N . PRO A 1 225 ? 11.441 -5.751 -19.599 1.00 79.94 225 PRO A N 1
ATOM 1860 C CA . PRO A 1 225 ? 12.534 -5.351 -18.724 1.00 79.94 225 PRO A CA 1
ATOM 1861 C C . PRO A 1 225 ? 13.868 -5.342 -19.473 1.00 79.94 225 PRO A C 1
ATOM 1863 O O . PRO A 1 225 ? 14.179 -6.284 -20.203 1.00 79.94 225 PRO A O 1
ATOM 1866 N N . ILE A 1 226 ? 14.676 -4.315 -19.228 1.00 77.25 226 ILE A N 1
ATOM 1867 C CA . ILE A 1 226 ? 16.097 -4.266 -19.570 1.00 77.25 226 ILE A CA 1
ATOM 1868 C C . ILE A 1 226 ? 16.874 -3.836 -18.327 1.00 77.25 226 ILE A C 1
ATOM 1870 O O . ILE A 1 226 ? 16.411 -3.018 -17.534 1.00 77.25 226 ILE A O 1
ATOM 1874 N N . PHE A 1 227 ? 18.028 -4.456 -18.117 1.00 74.25 227 PHE A N 1
ATOM 1875 C CA . PHE A 1 227 ? 19.027 -4.022 -17.154 1.00 74.25 227 PHE A CA 1
ATOM 1876 C C . PHE A 1 227 ? 20.328 -3.775 -17.912 1.00 74.25 227 PHE A C 1
ATOM 1878 O O . PHE A 1 227 ? 20.950 -4.731 -18.390 1.00 74.25 227 PHE A O 1
ATOM 1885 N N . GLU A 1 228 ? 20.690 -2.505 -18.049 1.00 70.69 228 GLU A N 1
ATOM 1886 C CA . GLU A 1 228 ? 21.846 -2.017 -18.804 1.00 70.69 228 GLU A CA 1
ATOM 1887 C C . GLU A 1 228 ? 22.531 -0.921 -17.985 1.00 70.69 228 GLU A C 1
ATOM 1889 O O . GLU A 1 228 ? 21.854 -0.150 -17.315 1.00 70.69 228 GLU A O 1
ATOM 1894 N N . ASP A 1 229 ? 23.866 -0.912 -17.963 1.00 73.12 229 ASP A N 1
ATOM 1895 C CA . ASP A 1 229 ? 24.678 0.079 -17.236 1.00 73.12 229 ASP A CA 1
ATOM 1896 C C . ASP A 1 229 ? 24.289 0.298 -15.758 1.00 73.12 229 ASP A C 1
ATOM 1898 O O . ASP A 1 229 ? 24.366 1.400 -15.230 1.00 73.12 229 ASP A O 1
ATOM 1902 N N . GLU A 1 230 ? 23.898 -0.782 -15.070 1.00 67.88 230 GLU A N 1
ATOM 1903 C CA . GLU A 1 230 ? 23.404 -0.772 -13.679 1.00 67.88 230 GLU A CA 1
ATOM 1904 C C . GLU A 1 230 ? 22.053 -0.061 -13.470 1.00 67.88 230 GLU A C 1
ATOM 1906 O O . GLU A 1 230 ? 21.575 0.041 -12.336 1.00 67.88 230 GLU A O 1
ATOM 1911 N N . GLU A 1 231 ? 21.394 0.353 -14.552 1.00 68.94 231 GLU A N 1
ATOM 1912 C CA . GLU A 1 231 ? 20.079 0.975 -14.541 1.00 68.94 231 GLU A CA 1
ATOM 1913 C C . GLU A 1 231 ? 18.972 -0.009 -14.930 1.00 68.94 231 GLU A C 1
ATOM 1915 O O . GLU A 1 231 ? 19.113 -0.893 -15.782 1.00 68.94 231 GLU A O 1
ATOM 1920 N N . LEU A 1 232 ? 17.824 0.152 -14.271 1.00 70.06 232 LEU A N 1
ATOM 1921 C CA . LEU A 1 232 ? 16.604 -0.568 -14.603 1.00 70.06 232 LEU A CA 1
ATOM 1922 C C . LEU A 1 232 ? 15.800 0.238 -15.610 1.00 70.06 232 LEU A C 1
ATOM 1924 O O . LEU A 1 232 ? 15.466 1.403 -15.383 1.00 70.06 232 LEU A O 1
ATOM 1928 N N . VAL A 1 233 ? 15.447 -0.430 -16.700 1.00 71.12 233 VAL A N 1
ATOM 1929 C CA . VAL A 1 233 ? 14.794 0.176 -17.849 1.00 71.12 233 VAL A CA 1
ATOM 1930 C C . VAL A 1 233 ? 13.585 -0.666 -18.253 1.00 71.12 233 VAL A C 1
ATOM 1932 O O . VAL A 1 233 ? 13.606 -1.898 -18.194 1.00 71.12 233 VAL A O 1
ATOM 1935 N N . ALA A 1 234 ? 12.508 -0.002 -18.657 1.00 72.00 234 ALA A N 1
ATOM 1936 C CA . ALA A 1 234 ? 11.318 -0.605 -19.233 1.00 72.00 234 ALA A CA 1
ATOM 1937 C C . ALA A 1 234 ? 11.158 -0.139 -20.684 1.00 72.00 234 ALA A C 1
ATOM 1939 O O . ALA A 1 234 ? 11.101 1.058 -20.959 1.00 72.00 234 ALA A O 1
ATOM 1940 N N . ILE A 1 235 ? 11.053 -1.090 -21.613 1.00 73.88 235 ILE A N 1
ATOM 1941 C CA . ILE A 1 235 ? 10.700 -0.813 -23.009 1.00 73.88 235 ILE A CA 1
ATOM 1942 C C . ILE A 1 235 ? 9.227 -1.120 -23.216 1.00 73.88 235 ILE A C 1
ATOM 1944 O O . ILE A 1 235 ? 8.800 -2.262 -23.025 1.00 73.88 235 ILE A O 1
ATOM 1948 N N . LYS A 1 236 ? 8.449 -0.132 -23.657 1.00 73.94 236 LYS A N 1
ATOM 1949 C CA . LYS A 1 236 ? 7.060 -0.363 -24.062 1.00 73.94 236 LYS A CA 1
ATOM 1950 C C . LYS A 1 236 ? 7.032 -1.205 -25.342 1.00 73.94 236 LYS A C 1
ATOM 1952 O O . LYS A 1 236 ? 7.662 -0.839 -26.333 1.00 73.94 236 LYS A O 1
ATOM 1957 N N . LYS A 1 237 ? 6.314 -2.335 -25.339 1.00 70.25 237 LYS A N 1
ATOM 1958 C CA . LYS A 1 237 ? 6.101 -3.119 -26.564 1.00 70.25 237 LYS A CA 1
ATOM 1959 C C . LYS A 1 237 ? 5.116 -2.365 -27.456 1.00 70.25 237 LYS A C 1
ATOM 1961 O O . LYS A 1 237 ? 4.028 -2.021 -26.998 1.00 70.25 237 LYS A O 1
ATOM 1966 N N . ILE A 1 238 ? 5.534 -2.091 -28.691 1.00 59.59 238 ILE A N 1
ATOM 1967 C CA . ILE A 1 238 ? 4.690 -1.524 -29.755 1.00 59.59 238 ILE A CA 1
ATOM 1968 C C . ILE A 1 238 ? 3.817 -2.633 -30.341 1.00 59.59 238 ILE A C 1
ATOM 1970 O O . ILE A 1 238 ? 4.366 -3.738 -30.569 1.00 59.59 238 ILE A O 1
#